Protein AF-A0A3M1UTT0-F1 (afdb_monomer_lite)

pLDDT: mean 92.45, std 8.07, range [38.72, 98.75]

Foldseek 3Di:
DQVPADADEDEDQADDDDPLFDKQWFFDFALAQDGDVVSLVVVVVVVVFKDFQEKEFEAACPPVDPVPDPRDPSVSVNSNCCNNCVSPVCCSDPRYHYYYYYHYNDDDVVSRRVGTGHMMTTIAGPDAAEDQFDDDLVSLSCLSNNNHAYPDCLLVVLCVVCLVQAQEEEEEELARNGSNVVSNVLSNQSVCVVVVRRRYQKYKYAAQQQPDDPVCRDALPRDRIDIDNDSRSVSVSVRSNVSVNRHRHDDQAGARLNNVCVSVVPDDRGDAYEYEDEQRGHHPRLVCLVVQQAAYEYSYPPQDQAGAVSVLCNRVVRQHWYGTSPDTGRDSVSRCVPRNHDDNPD

Structure (mmCIF, N/CA/C/O backbone):
data_AF-A0A3M1UTT0-F1
#
_entry.id   AF-A0A3M1UTT0-F1
#
loop_
_atom_site.group_PDB
_atom_site.id
_atom_site.type_symbol
_atom_site.label_atom_id
_atom_site.label_alt_id
_atom_site.label_comp_id
_atom_site.label_asym_id
_atom_site.label_entity_id
_atom_site.label_seq_id
_atom_site.pdbx_PDB_ins_code
_atom_site.Cartn_x
_atom_site.Cartn_y
_atom_site.Cartn_z
_atom_site.occupancy
_atom_site.B_iso_or_equiv
_atom_site.auth_seq_id
_atom_site.auth_comp_id
_atom_site.auth_asym_id
_atom_site.auth_atom_id
_atom_site.pdbx_PDB_model_num
ATOM 1 N N . MET A 1 1 ? 18.038 -19.735 -26.408 1.00 50.56 1 MET A N 1
ATOM 2 C CA . MET A 1 1 ? 17.599 -19.305 -25.062 1.00 50.56 1 MET A CA 1
ATOM 3 C C . MET A 1 1 ? 18.668 -18.367 -24.520 1.00 50.56 1 MET A C 1
ATOM 5 O O . MET A 1 1 ? 19.810 -18.790 -24.412 1.00 50.56 1 MET A O 1
ATOM 9 N N . TYR A 1 2 ? 18.347 -17.088 -24.336 1.00 63.97 2 TYR A N 1
ATOM 10 C CA . TYR A 1 2 ? 19.309 -16.001 -24.114 1.00 63.97 2 TYR A CA 1
ATOM 11 C C . TYR A 1 2 ? 20.033 -16.144 -22.760 1.00 63.97 2 TYR A C 1
ATOM 13 O O . TYR A 1 2 ? 19.468 -15.807 -21.726 1.00 63.97 2 TYR A O 1
ATOM 21 N N . GLU A 1 3 ? 21.254 -16.695 -22.750 1.00 66.12 3 GLU A N 1
ATOM 22 C CA . GLU A 1 3 ? 22.106 -16.830 -21.545 1.00 66.12 3 GLU A CA 1
ATOM 23 C C . GLU A 1 3 ? 21.484 -17.635 -20.377 1.00 66.12 3 GLU A C 1
ATOM 25 O O . GLU A 1 3 ? 21.913 -17.519 -19.232 1.00 66.12 3 GLU A O 1
ATOM 30 N N . GLY A 1 4 ? 20.465 -18.461 -20.644 1.00 74.31 4 GLY A N 1
ATOM 31 C CA . GLY A 1 4 ? 19.759 -19.228 -19.607 1.00 74.31 4 GLY A CA 1
ATOM 32 C C . GLY A 1 4 ? 18.804 -18.404 -18.729 1.00 74.31 4 GLY A C 1
ATOM 33 O O . GLY A 1 4 ? 18.325 -18.922 -17.722 1.00 74.31 4 GLY A O 1
ATOM 34 N N . ILE A 1 5 ? 18.507 -17.154 -19.104 1.00 85.06 5 ILE A N 1
ATOM 35 C CA . ILE A 1 5 ? 17.571 -16.277 -18.389 1.00 85.06 5 ILE A CA 1
ATOM 36 C C . ILE A 1 5 ? 16.136 -16.495 -18.909 1.00 85.06 5 ILE A C 1
ATOM 38 O O . ILE A 1 5 ? 15.892 -16.323 -20.109 1.00 85.06 5 ILE A O 1
ATOM 42 N N . PRO A 1 6 ? 15.169 -16.858 -18.042 1.00 87.69 6 PRO A N 1
ATOM 43 C CA . PRO A 1 6 ? 13.770 -16.975 -18.432 1.00 87.69 6 PRO A CA 1
ATOM 44 C C . PRO A 1 6 ? 13.109 -15.592 -18.461 1.00 87.69 6 PRO A C 1
ATOM 46 O O . PRO A 1 6 ? 12.981 -14.942 -17.428 1.00 87.69 6 PRO A O 1
ATOM 49 N N . PHE A 1 7 ? 12.662 -15.152 -19.638 1.00 90.12 7 PHE A N 1
ATOM 50 C CA . PHE A 1 7 ? 11.902 -13.911 -19.783 1.00 90.12 7 PHE A CA 1
ATOM 51 C C . PHE A 1 7 ? 10.398 -14.161 -19.759 1.00 90.12 7 PHE A C 1
ATOM 53 O O . PHE A 1 7 ? 9.884 -14.948 -20.556 1.00 90.12 7 PHE A O 1
ATOM 60 N N . TYR A 1 8 ? 9.686 -13.394 -18.941 1.00 92.31 8 TYR A N 1
ATOM 61 C CA . TYR A 1 8 ? 8.251 -13.181 -19.101 1.00 92.31 8 TYR A CA 1
ATOM 62 C C . TYR A 1 8 ? 8.027 -12.020 -20.070 1.00 92.31 8 TYR A C 1
ATOM 64 O O . TYR A 1 8 ? 8.564 -10.931 -19.876 1.00 92.31 8 TYR A O 1
ATOM 72 N N . ARG A 1 9 ? 7.274 -12.244 -21.147 1.00 93.12 9 AR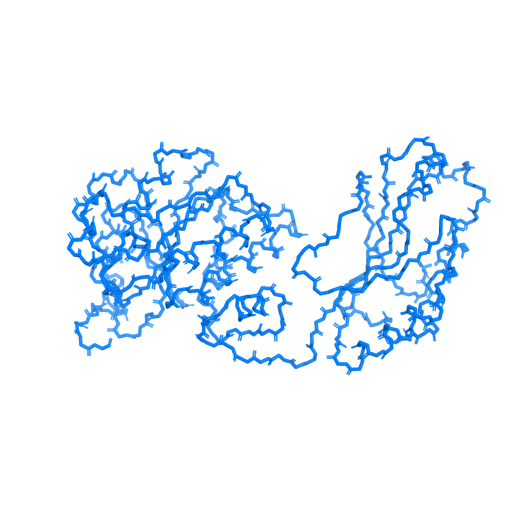G A N 1
ATOM 73 C CA . ARG A 1 9 ? 7.076 -11.245 -22.205 1.00 93.12 9 ARG A CA 1
ATOM 74 C C . ARG A 1 9 ? 5.748 -10.517 -22.024 1.00 93.12 9 ARG A C 1
ATOM 76 O O . ARG A 1 9 ? 4.710 -11.164 -21.938 1.00 93.12 9 ARG A O 1
ATOM 83 N N . TYR A 1 10 ? 5.788 -9.189 -22.067 1.00 94.00 10 TYR A N 1
ATOM 84 C CA . TYR A 1 10 ? 4.618 -8.319 -21.956 1.00 94.00 10 TYR A CA 1
ATOM 85 C C . TYR A 1 10 ? 4.599 -7.290 -23.085 1.00 94.00 10 TYR A C 1
ATOM 87 O O . TYR A 1 10 ? 5.650 -6.814 -23.517 1.00 94.00 10 TYR A O 1
ATOM 95 N N . GLN A 1 11 ? 3.401 -6.946 -23.555 1.00 94.56 11 GLN A N 1
ATOM 96 C CA . GLN A 1 11 ? 3.160 -5.826 -24.464 1.00 94.56 11 GLN A CA 1
ATOM 97 C C . GLN A 1 11 ? 2.263 -4.822 -23.751 1.00 94.56 11 GLN A C 1
ATOM 99 O O . GLN A 1 11 ? 1.207 -5.203 -23.249 1.00 94.56 11 GLN A O 1
ATOM 104 N N . ILE A 1 12 ? 2.698 -3.569 -23.682 1.00 94.12 12 ILE A N 1
ATOM 105 C CA . ILE A 1 12 ? 1.972 -2.479 -23.022 1.00 94.12 12 ILE A CA 1
ATOM 106 C C . ILE A 1 12 ? 1.993 -1.241 -23.923 1.00 94.12 12 ILE A C 1
ATOM 108 O O . ILE A 1 12 ? 2.930 -1.109 -24.708 1.00 94.12 12 ILE A O 1
ATOM 112 N N . PRO A 1 13 ? 1.027 -0.312 -23.817 1.00 94.75 13 PRO A N 1
ATOM 113 C CA . PRO A 1 13 ? 1.055 0.919 -24.607 1.00 94.75 13 PRO A CA 1
ATOM 114 C C . PRO A 1 13 ? 2.351 1.714 -24.382 1.00 94.75 13 PRO A C 1
ATOM 116 O O . PRO A 1 13 ? 3.146 1.880 -25.310 1.00 94.75 13 PRO A O 1
ATOM 119 N N . THR A 1 14 ? 2.617 2.065 -23.120 1.00 94.62 14 THR A N 1
ATOM 120 C CA . THR A 1 14 ? 3.776 2.855 -22.682 1.00 94.62 14 THR A CA 1
ATOM 121 C C . THR A 1 14 ? 4.249 2.358 -21.321 1.00 94.62 14 THR A C 1
ATOM 123 O O . THR A 1 14 ? 3.433 1.988 -20.477 1.00 94.62 14 THR A O 1
ATOM 126 N N . TYR A 1 15 ? 5.564 2.333 -21.096 1.00 94.50 15 TYR A N 1
ATOM 127 C CA . TYR A 1 15 ? 6.132 1.928 -19.813 1.00 94.50 15 TYR A CA 1
ATOM 128 C C . TYR A 1 15 ? 6.030 3.053 -18.784 1.00 94.50 15 TYR A C 1
ATOM 130 O O . TYR A 1 15 ? 6.507 4.163 -19.018 1.00 94.50 15 TYR A O 1
ATOM 138 N N . THR A 1 16 ? 5.460 2.746 -17.622 1.00 90.06 16 THR A N 1
ATOM 139 C CA . THR A 1 16 ? 5.429 3.639 -16.464 1.00 90.06 16 THR A CA 1
ATOM 140 C C . THR A 1 16 ? 6.315 3.084 -15.356 1.00 90.06 16 THR A C 1
ATOM 142 O O . THR A 1 16 ? 6.354 1.885 -15.077 1.00 90.06 16 THR A O 1
ATOM 145 N N . PHE A 1 17 ? 7.078 3.971 -14.728 1.00 89.62 17 PHE A N 1
ATOM 146 C CA . PHE A 1 17 ? 7.931 3.616 -13.603 1.00 89.62 17 PHE A CA 1
ATOM 147 C C . PHE A 1 17 ? 7.071 3.315 -12.374 1.00 89.62 17 PHE A C 1
ATOM 149 O O . PHE A 1 17 ? 6.125 4.040 -12.079 1.00 89.62 17 PHE A O 1
ATOM 156 N N . THR A 1 18 ? 7.393 2.244 -11.646 1.00 80.19 18 THR A N 1
ATOM 157 C CA . THR A 1 18 ? 6.599 1.863 -10.475 1.00 80.19 18 THR A CA 1
ATOM 158 C C . THR A 1 18 ? 6.939 2.764 -9.289 1.00 80.19 18 THR A C 1
ATOM 160 O O . THR A 1 18 ? 7.993 2.619 -8.666 1.00 80.19 18 THR A O 1
ATOM 163 N N . GLU A 1 19 ? 6.028 3.667 -8.937 1.00 77.69 19 GLU A N 1
ATOM 164 C CA . GLU A 1 19 ? 6.168 4.518 -7.755 1.00 77.69 19 GLU A CA 1
ATOM 165 C C . GLU A 1 19 ? 6.300 3.695 -6.462 1.00 77.69 19 GLU A C 1
ATOM 167 O O . GLU A 1 19 ? 5.854 2.545 -6.357 1.00 77.69 19 GLU A O 1
ATOM 172 N N . PHE A 1 20 ? 6.989 4.269 -5.470 1.00 79.25 20 PHE A N 1
ATOM 173 C CA . PHE A 1 20 ? 7.326 3.611 -4.195 1.00 79.25 20 PHE A CA 1
ATOM 174 C C . PHE A 1 20 ? 8.034 2.254 -4.345 1.00 79.25 20 PHE A C 1
ATOM 176 O O . PHE A 1 20 ? 8.043 1.442 -3.418 1.00 79.25 20 PHE A O 1
ATOM 183 N N . THR A 1 21 ? 8.636 1.978 -5.502 1.00 87.88 21 THR A N 1
ATOM 184 C CA . THR A 1 21 ? 9.440 0.781 -5.754 1.00 87.88 21 THR A CA 1
ATOM 185 C C . THR A 1 21 ? 10.879 1.209 -5.974 1.00 87.88 21 THR A C 1
ATOM 187 O O . THR A 1 21 ? 11.168 1.845 -6.986 1.00 87.88 21 THR A O 1
ATOM 190 N N . PRO A 1 22 ? 11.796 0.899 -5.041 1.00 92.81 22 PRO A N 1
ATOM 191 C CA . PRO A 1 22 ? 13.199 1.230 -5.232 1.00 92.81 22 PRO A CA 1
ATOM 192 C C . PRO A 1 22 ? 13.724 0.546 -6.494 1.00 92.81 22 PRO A C 1
ATOM 194 O O . PRO A 1 22 ? 13.663 -0.680 -6.629 1.00 92.81 22 PRO A O 1
ATOM 197 N N . GLN A 1 23 ? 14.202 1.359 -7.430 1.00 95.44 23 GLN A N 1
ATOM 198 C CA . GLN A 1 23 ? 14.628 0.900 -8.741 1.00 95.44 23 GLN A CA 1
ATOM 199 C C . GLN A 1 23 ? 15.749 1.775 -9.292 1.00 95.44 23 GLN A C 1
ATOM 201 O O . GLN A 1 23 ? 15.804 2.978 -9.032 1.00 95.44 23 GLN A O 1
ATOM 206 N N . LEU A 1 24 ? 16.633 1.159 -10.071 1.00 96.88 24 LEU A N 1
ATOM 207 C CA . LEU A 1 24 ? 17.672 1.837 -10.835 1.00 96.88 24 LEU A CA 1
ATOM 208 C C . LEU A 1 24 ? 17.340 1.716 -12.317 1.00 96.88 24 LEU A C 1
ATOM 210 O O . LEU A 1 24 ? 17.025 0.628 -12.796 1.00 96.88 24 LEU A O 1
ATOM 214 N N . VAL A 1 25 ? 17.447 2.827 -13.037 1.00 97.44 25 VAL A N 1
ATOM 215 C CA . VAL A 1 25 ? 17.209 2.881 -14.478 1.00 97.44 25 VAL A CA 1
ATOM 216 C C . VAL A 1 25 ? 18.553 2.943 -15.193 1.00 97.44 25 VAL A C 1
ATOM 218 O O . VAL A 1 25 ? 19.327 3.868 -14.965 1.00 97.44 25 VAL A O 1
ATOM 221 N N . LEU A 1 26 ? 18.811 1.970 -16.062 1.00 97.69 26 LEU A N 1
ATOM 222 C CA . LEU A 1 26 ? 19.957 1.939 -16.965 1.00 97.69 26 LEU A CA 1
ATOM 223 C C . LEU A 1 26 ? 19.453 2.225 -18.380 1.00 97.69 26 LEU A C 1
ATOM 225 O O . LEU A 1 26 ? 18.952 1.328 -19.059 1.00 97.69 26 LEU A O 1
ATOM 229 N N . ARG A 1 27 ? 19.536 3.487 -18.796 1.00 97.69 27 ARG A N 1
ATOM 230 C CA . ARG A 1 27 ? 19.084 3.987 -20.097 1.00 97.69 27 ARG A CA 1
ATOM 231 C C . ARG A 1 27 ? 20.012 3.541 -21.219 1.00 97.69 27 ARG A C 1
ATOM 233 O O . ARG A 1 27 ? 21.234 3.550 -21.064 1.00 97.69 27 ARG A O 1
ATOM 240 N N . MET A 1 28 ? 19.390 3.233 -22.348 1.00 96.75 28 MET A N 1
ATOM 241 C CA . MET A 1 28 ? 20.011 2.997 -23.645 1.00 96.75 28 MET A CA 1
ATOM 242 C C . MET A 1 28 ? 19.295 3.848 -24.687 1.00 96.75 28 MET A C 1
ATOM 244 O O . MET A 1 28 ? 18.114 4.161 -24.532 1.00 96.75 28 MET A O 1
ATOM 248 N N . ASP A 1 29 ? 19.980 4.150 -25.782 1.00 96.69 29 ASP A N 1
ATOM 249 C CA . ASP A 1 29 ? 19.328 4.756 -26.936 1.00 96.69 29 ASP A CA 1
ATOM 250 C C . ASP A 1 29 ? 18.473 3.729 -27.705 1.00 96.69 29 ASP A C 1
ATOM 252 O O . ASP A 1 29 ? 18.626 2.501 -27.596 1.00 96.69 29 ASP A O 1
ATOM 256 N N . TYR A 1 30 ? 17.569 4.238 -28.539 1.00 95.56 30 TYR A N 1
ATOM 257 C CA . TYR A 1 30 ? 16.756 3.417 -29.429 1.00 95.56 30 TYR A CA 1
ATOM 258 C C . TYR A 1 30 ? 17.623 2.508 -30.314 1.00 95.56 30 TYR A C 1
ATOM 260 O O . TYR A 1 30 ? 18.573 2.950 -30.958 1.00 95.56 30 TYR A O 1
ATOM 268 N N . ALA A 1 31 ? 17.275 1.218 -30.347 1.00 92.88 31 ALA A N 1
ATOM 269 C CA . ALA A 1 31 ? 18.011 0.168 -31.059 1.00 92.88 31 ALA A CA 1
ATOM 270 C C . ALA A 1 31 ? 19.512 0.050 -30.691 1.00 92.88 31 ALA A C 1
ATOM 272 O O . ALA A 1 31 ? 20.294 -0.502 -31.467 1.00 92.88 31 ALA A O 1
ATOM 273 N N . LYS A 1 32 ? 19.901 0.522 -29.500 1.00 95.81 32 LYS A N 1
ATOM 274 C CA . LYS A 1 32 ? 21.249 0.414 -28.928 1.00 95.81 32 LYS A CA 1
ATOM 275 C C . LYS A 1 32 ? 21.293 -0.524 -27.722 1.00 95.81 32 LYS A C 1
ATOM 277 O O . LYS A 1 32 ? 20.247 -0.948 -27.210 1.00 95.81 32 LYS A O 1
ATOM 282 N N . PHE A 1 33 ? 22.500 -0.907 -27.322 1.00 95.75 33 PHE A N 1
ATOM 283 C CA . PHE A 1 33 ? 22.762 -1.793 -26.179 1.00 95.75 33 PHE A CA 1
ATOM 284 C C . PHE A 1 33 ? 23.744 -1.200 -25.165 1.00 95.75 33 PHE A C 1
ATOM 286 O O . PHE A 1 33 ? 23.927 -1.747 -24.080 1.00 95.75 33 PHE A O 1
ATOM 293 N N . GLU A 1 34 ? 24.369 -0.087 -25.523 1.00 95.56 34 GLU A N 1
ATOM 294 C CA . GLU A 1 34 ? 25.353 0.621 -24.736 1.00 95.56 34 GLU A CA 1
ATOM 295 C C . GLU A 1 34 ? 24.695 1.244 -23.497 1.00 95.56 34 GLU A C 1
ATOM 297 O O . GLU A 1 34 ? 23.701 1.964 -23.586 1.00 95.56 34 GLU A O 1
ATOM 302 N N . VAL A 1 35 ? 25.281 0.974 -22.331 1.00 95.56 35 VAL A N 1
ATOM 303 C CA . VAL A 1 35 ? 24.961 1.628 -21.060 1.00 95.56 35 VAL A CA 1
ATOM 304 C C . VAL A 1 35 ? 26.204 2.400 -20.642 1.00 95.56 35 VAL A C 1
ATOM 306 O O . VAL A 1 35 ? 27.310 1.861 -20.685 1.00 95.56 35 VAL A O 1
ATOM 309 N N . SER A 1 36 ? 26.044 3.667 -20.261 1.00 96.19 36 SER A N 1
ATOM 310 C CA . SER A 1 36 ? 27.186 4.489 -19.849 1.00 96.19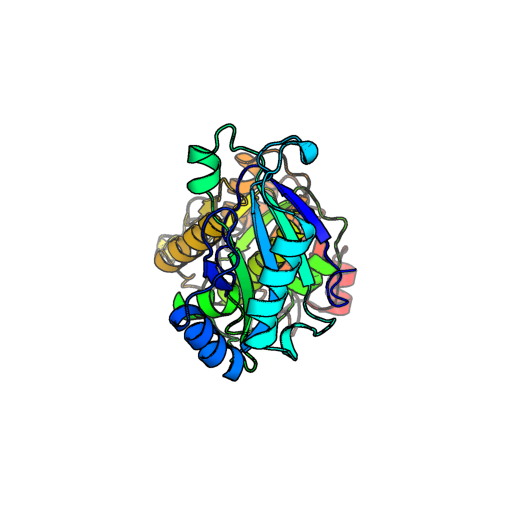 36 SER A CA 1
ATOM 311 C C . SER A 1 36 ? 27.872 3.929 -18.598 1.00 96.19 36 SER A C 1
ATOM 313 O O . SER A 1 36 ? 27.216 3.398 -17.697 1.00 96.19 36 SER A O 1
ATOM 315 N N . GLN A 1 37 ? 29.194 4.106 -18.507 1.00 94.88 37 GLN A N 1
ATOM 316 C CA . GLN A 1 37 ? 29.975 3.648 -17.352 1.00 94.88 37 GLN A CA 1
ATOM 317 C C . GLN A 1 37 ? 29.454 4.235 -16.034 1.00 94.88 37 GLN A C 1
ATOM 319 O O . GLN A 1 37 ? 29.374 3.534 -15.033 1.00 94.88 37 GLN A O 1
ATOM 324 N N . GLU A 1 38 ? 29.005 5.491 -16.046 1.00 97.31 38 GLU A N 1
ATOM 325 C CA . GLU A 1 38 ? 28.420 6.135 -14.870 1.00 97.31 38 GLU A CA 1
ATOM 326 C C . GLU A 1 38 ? 27.214 5.358 -14.315 1.00 97.31 38 GLU A C 1
ATOM 328 O O . GLU A 1 38 ? 27.107 5.150 -13.106 1.00 97.31 38 GLU A O 1
ATOM 333 N N . GLN A 1 39 ? 26.316 4.886 -15.186 1.00 97.25 39 GLN A N 1
ATOM 334 C CA . GLN A 1 39 ? 25.142 4.111 -14.778 1.00 97.25 39 GLN A CA 1
ATOM 335 C C . GLN A 1 39 ? 25.543 2.733 -14.225 1.00 97.25 39 GLN A C 1
ATOM 337 O O . GLN A 1 39 ? 24.969 2.263 -13.239 1.00 97.25 39 GLN A O 1
ATOM 342 N N . ILE A 1 40 ? 26.575 2.113 -14.802 1.00 95.44 40 ILE A N 1
ATOM 343 C CA . ILE A 1 40 ? 27.156 0.865 -14.290 1.00 95.44 40 ILE A CA 1
ATOM 344 C C . ILE A 1 40 ? 27.788 1.065 -12.903 1.00 95.44 40 ILE A C 1
ATOM 346 O O . ILE A 1 40 ? 27.583 0.248 -12.000 1.00 95.44 40 ILE A O 1
ATOM 350 N N . ASP A 1 41 ? 28.490 2.174 -12.679 1.00 96.25 41 ASP A N 1
ATOM 351 C CA . ASP A 1 41 ? 29.086 2.506 -11.381 1.00 96.25 41 ASP A CA 1
ATOM 352 C C . ASP A 1 41 ? 28.013 2.840 -10.330 1.00 96.25 41 ASP A C 1
ATOM 354 O O . ASP A 1 41 ? 28.178 2.567 -9.135 1.00 96.25 41 ASP A O 1
ATOM 358 N N . GLN A 1 42 ? 26.884 3.423 -10.748 1.00 96.62 42 GLN A N 1
ATOM 359 C CA . GLN A 1 42 ? 25.711 3.596 -9.887 1.00 96.62 42 GLN A CA 1
ATOM 360 C C . GLN A 1 42 ? 25.140 2.239 -9.448 1.00 96.62 42 GLN A C 1
ATOM 362 O O . GLN A 1 42 ? 24.948 2.035 -8.244 1.00 96.62 42 GLN A O 1
ATOM 367 N N . TRP A 1 43 ? 24.945 1.289 -10.374 1.00 95.62 43 TRP A N 1
ATOM 368 C CA . TRP A 1 43 ? 24.522 -0.077 -10.030 1.00 95.62 43 TRP A CA 1
ATOM 369 C C . TRP A 1 43 ? 25.507 -0.754 -9.076 1.00 95.62 43 TRP A C 1
ATOM 371 O O . TRP A 1 43 ? 25.104 -1.247 -8.022 1.00 95.62 43 TRP A O 1
ATOM 381 N N . SER A 1 44 ? 26.800 -0.698 -9.391 1.00 94.56 44 SER A N 1
ATOM 382 C CA . SER A 1 44 ? 27.860 -1.336 -8.605 1.00 94.56 44 SER A CA 1
ATOM 383 C C . SER A 1 44 ? 27.907 -0.833 -7.160 1.00 94.56 44 SER A C 1
ATOM 385 O O . SER A 1 44 ? 28.143 -1.609 -6.236 1.00 94.56 44 SER A O 1
ATOM 387 N N . ARG A 1 45 ? 27.642 0.459 -6.924 1.00 95.81 45 ARG A N 1
ATOM 388 C CA . ARG A 1 45 ? 27.531 1.010 -5.562 1.00 95.81 45 ARG A CA 1
ATOM 389 C C . ARG A 1 45 ? 26.253 0.552 -4.858 1.00 95.81 45 ARG A C 1
ATOM 391 O O . ARG A 1 45 ? 26.287 0.229 -3.670 1.00 95.81 45 ARG A O 1
ATOM 398 N N . LEU A 1 46 ? 25.125 0.513 -5.568 1.00 95.25 46 LEU A N 1
ATOM 399 C CA . LEU A 1 46 ? 23.836 0.107 -5.002 1.00 95.25 46 LEU A CA 1
ATOM 400 C C . LEU A 1 46 ? 23.809 -1.379 -4.617 1.00 95.25 46 LEU A C 1
ATOM 402 O O . LEU A 1 46 ? 23.359 -1.707 -3.511 1.00 95.25 46 LEU A O 1
ATOM 406 N N . SER A 1 47 ? 24.337 -2.263 -5.467 1.00 94.81 47 SER A N 1
ATOM 407 C CA . SER A 1 47 ? 24.340 -3.724 -5.281 1.00 94.81 47 SER A CA 1
ATOM 408 C C . SER A 1 47 ? 25.154 -4.189 -4.061 1.00 94.81 47 SER A C 1
ATOM 410 O O . SER A 1 47 ? 24.906 -5.258 -3.489 1.00 94.81 47 SER A O 1
ATOM 412 N N . GLN A 1 48 ? 26.062 -3.350 -3.546 1.00 94.88 48 GLN A N 1
ATOM 413 C CA . GLN A 1 48 ? 26.763 -3.614 -2.284 1.00 94.88 48 GLN A CA 1
ATOM 414 C C . GLN A 1 48 ? 25.793 -3.731 -1.101 1.00 94.88 48 GLN A C 1
ATOM 416 O O . GLN A 1 48 ? 25.972 -4.594 -0.236 1.00 94.88 48 GLN A O 1
ATOM 421 N N . ARG A 1 49 ? 24.732 -2.915 -1.073 1.00 95.12 49 ARG A N 1
ATOM 422 C CA . ARG A 1 49 ? 23.778 -2.829 0.052 1.00 95.12 49 ARG A CA 1
ATOM 423 C C . ARG A 1 49 ? 22.372 -3.321 -0.280 1.00 95.12 49 ARG A C 1
ATOM 425 O O . ARG A 1 49 ? 21.563 -3.467 0.636 1.00 95.12 49 ARG A O 1
ATOM 432 N N . HIS A 1 50 ? 22.093 -3.615 -1.544 1.00 96.00 50 HIS A N 1
ATOM 433 C CA . HIS A 1 50 ? 20.773 -4.020 -2.016 1.00 96.00 50 HIS A CA 1
ATOM 434 C C . HIS A 1 50 ? 20.832 -5.353 -2.759 1.00 96.00 50 HIS A C 1
ATOM 436 O O . HIS A 1 50 ? 21.892 -5.793 -3.198 1.00 96.00 50 HIS A O 1
ATOM 442 N N . VAL A 1 51 ? 19.684 -6.012 -2.854 1.00 94.50 51 VAL A N 1
ATOM 443 C CA . VAL A 1 51 ? 19.485 -7.250 -3.604 1.00 94.50 51 VAL A CA 1
ATOM 444 C C . VAL A 1 51 ? 18.462 -6.966 -4.703 1.00 94.50 51 VAL A C 1
ATOM 446 O O . VAL A 1 51 ? 17.355 -6.527 -4.370 1.00 94.50 51 VAL A O 1
ATOM 449 N N . PRO A 1 52 ? 18.801 -7.186 -5.982 1.00 96.06 52 PRO A N 1
ATOM 450 C CA . PRO A 1 52 ? 17.829 -7.134 -7.065 1.00 96.06 52 PRO A CA 1
ATOM 451 C C . PRO A 1 52 ? 16.852 -8.305 -6.946 1.00 96.06 52 PRO A C 1
ATOM 453 O O . PRO A 1 52 ? 17.235 -9.400 -6.533 1.00 96.06 52 PRO A O 1
ATOM 456 N N . TYR A 1 53 ? 15.590 -8.077 -7.295 1.00 94.25 53 TYR A N 1
ATOM 457 C CA . TYR A 1 53 ? 14.565 -9.128 -7.304 1.00 94.25 53 TYR A CA 1
ATOM 458 C C . TYR A 1 53 ? 13.738 -9.154 -8.593 1.00 94.25 53 TYR A C 1
ATOM 460 O O . TYR A 1 53 ? 13.118 -10.171 -8.892 1.00 94.25 53 TYR A O 1
ATOM 468 N N . GLU A 1 54 ? 13.753 -8.078 -9.378 1.00 95.50 54 GLU A N 1
ATOM 469 C CA . GLU A 1 54 ? 13.094 -8.021 -10.679 1.00 95.50 54 GLU A CA 1
ATOM 470 C C . GLU A 1 54 ? 13.868 -7.095 -11.624 1.00 95.50 54 GLU A C 1
ATOM 472 O O . GLU A 1 54 ? 14.408 -6.074 -11.193 1.00 95.50 54 GLU A O 1
ATOM 477 N N . ILE A 1 55 ? 13.956 -7.473 -12.899 1.00 97.00 55 ILE A N 1
ATOM 478 C CA . ILE A 1 55 ? 14.600 -6.691 -13.953 1.00 97.00 55 ILE A CA 1
ATOM 479 C C . ILE A 1 55 ? 13.680 -6.633 -15.165 1.00 97.00 55 ILE A C 1
ATOM 481 O O . ILE A 1 55 ? 13.389 -7.656 -15.789 1.00 97.00 55 ILE A O 1
ATOM 485 N N . ASP A 1 56 ? 13.290 -5.417 -15.530 1.00 97.31 56 ASP A N 1
ATOM 486 C CA . ASP A 1 56 ? 12.521 -5.147 -16.738 1.00 97.31 56 ASP A CA 1
ATOM 487 C C . ASP A 1 56 ? 13.476 -4.683 -17.838 1.00 97.31 56 ASP A C 1
ATOM 489 O O . ASP A 1 56 ? 14.115 -3.637 -17.720 1.00 97.31 56 ASP A O 1
ATOM 493 N N . LEU A 1 57 ? 13.586 -5.455 -18.919 1.00 97.44 57 LEU A N 1
ATOM 494 C CA . LEU A 1 57 ? 14.189 -4.994 -20.163 1.00 97.44 57 LEU A CA 1
ATOM 495 C C . LEU A 1 57 ? 13.094 -4.367 -21.022 1.00 97.44 57 LEU A C 1
ATOM 497 O O . LEU A 1 57 ? 12.254 -5.075 -21.583 1.00 97.44 57 LEU A O 1
ATOM 501 N N . VAL A 1 58 ? 13.126 -3.045 -21.128 1.00 97.75 58 VAL A N 1
ATOM 502 C CA . VAL A 1 58 ? 12.091 -2.252 -21.787 1.00 97.75 58 VAL A CA 1
ATOM 503 C C . VAL A 1 58 ? 12.600 -1.734 -23.124 1.00 97.75 58 VAL A C 1
ATOM 505 O O . VAL A 1 58 ? 13.722 -1.235 -23.226 1.00 97.75 58 VAL A O 1
ATOM 508 N N . PHE A 1 59 ? 11.783 -1.863 -24.164 1.00 96.31 59 PHE A N 1
ATOM 509 C CA . PHE A 1 59 ? 12.015 -1.249 -25.469 1.00 96.31 59 PHE A CA 1
ATOM 510 C C . PHE A 1 59 ? 10.716 -1.214 -26.280 1.00 96.31 59 PHE A C 1
ATOM 512 O O . PHE A 1 59 ? 9.702 -1.791 -25.901 1.00 96.31 59 PHE A O 1
ATOM 519 N N . THR A 1 60 ? 10.714 -0.503 -27.398 1.00 95.88 60 THR A N 1
ATOM 520 C CA . THR A 1 60 ? 9.551 -0.382 -28.284 1.00 95.88 60 THR A CA 1
ATOM 521 C C . THR A 1 60 ? 9.398 -1.590 -29.208 1.00 95.88 60 THR A C 1
ATOM 523 O O . THR A 1 60 ? 10.382 -2.105 -29.740 1.00 95.88 60 THR A O 1
ATOM 526 N N . LEU A 1 61 ? 8.157 -2.005 -29.469 1.00 94.25 61 LEU A N 1
ATOM 527 C CA . LEU A 1 61 ? 7.794 -2.915 -30.557 1.00 94.25 61 LEU A CA 1
ATOM 528 C C . LEU A 1 61 ? 7.646 -2.112 -31.857 1.00 94.25 61 LEU A C 1
ATOM 530 O O . LEU A 1 61 ? 6.548 -1.939 -32.382 1.00 94.25 61 LEU A O 1
ATOM 534 N N . TYR A 1 62 ? 8.762 -1.589 -32.361 1.00 92.44 62 TYR A N 1
ATOM 535 C CA . TYR A 1 62 ? 8.777 -0.796 -33.585 1.00 92.44 62 TYR A CA 1
ATOM 536 C C . TYR A 1 62 ? 9.930 -1.209 -34.515 1.00 92.44 62 TYR A C 1
ATOM 538 O O . TYR A 1 62 ? 11.059 -1.339 -34.040 1.00 92.44 62 TYR A O 1
ATOM 546 N N . PRO A 1 63 ? 9.675 -1.370 -35.831 1.00 89.88 63 PRO A N 1
ATOM 547 C CA . PRO A 1 63 ? 8.354 -1.392 -36.484 1.00 89.88 63 PRO A CA 1
ATOM 548 C C . PRO A 1 63 ? 7.438 -2.521 -35.971 1.00 89.88 63 PRO A C 1
ATOM 550 O O . PRO A 1 63 ? 7.924 -3.560 -35.539 1.00 89.88 63 PRO A O 1
ATOM 553 N N . LYS A 1 64 ? 6.106 -2.376 -36.034 1.00 86.00 64 LYS A N 1
ATOM 554 C CA . LYS A 1 64 ? 5.172 -3.417 -35.533 1.00 86.00 64 LYS A CA 1
ATOM 555 C C . LYS A 1 64 ? 5.401 -4.791 -36.180 1.00 86.00 64 LYS A C 1
ATOM 557 O O . LYS A 1 64 ? 5.263 -5.829 -35.537 1.00 86.00 64 LYS A O 1
ATOM 562 N N . ASN A 1 65 ? 5.780 -4.797 -37.458 1.00 85.38 65 ASN A N 1
ATOM 563 C CA . ASN A 1 65 ? 6.186 -6.005 -38.165 1.00 85.38 65 ASN A CA 1
ATOM 564 C C . ASN A 1 65 ? 7.675 -6.291 -37.921 1.00 85.38 65 ASN A C 1
ATOM 566 O O . ASN A 1 65 ? 8.531 -5.589 -38.454 1.00 85.38 65 ASN A O 1
ATOM 570 N N . ILE A 1 66 ? 7.976 -7.371 -37.192 1.00 78.81 66 ILE A N 1
ATOM 571 C CA . ILE A 1 66 ? 9.351 -7.799 -36.877 1.00 78.81 66 ILE A CA 1
ATOM 572 C C . ILE A 1 66 ? 10.194 -8.026 -38.143 1.00 78.81 66 ILE A C 1
ATOM 574 O O . ILE A 1 66 ? 11.390 -7.761 -38.143 1.00 78.81 66 ILE A O 1
ATOM 578 N N . LYS A 1 67 ? 9.584 -8.432 -39.265 1.00 84.44 67 LYS A N 1
ATOM 579 C CA . LYS A 1 67 ? 10.308 -8.605 -40.539 1.00 84.44 67 LYS A CA 1
ATOM 580 C C . LYS A 1 67 ? 10.831 -7.290 -41.124 1.00 84.44 67 LYS A C 1
ATOM 582 O O . LYS A 1 67 ? 11.711 -7.320 -41.974 1.00 84.44 67 LYS A O 1
ATOM 587 N N . ALA A 1 68 ? 10.280 -6.154 -40.698 1.00 84.62 68 ALA A N 1
ATOM 588 C CA . ALA A 1 68 ? 10.734 -4.827 -41.103 1.00 84.62 68 ALA A CA 1
ATOM 589 C C . ALA A 1 68 ? 11.834 -4.270 -40.180 1.00 84.62 68 ALA A C 1
ATOM 591 O O . ALA A 1 68 ? 12.289 -3.142 -40.379 1.00 84.62 68 ALA A O 1
ATOM 592 N N . TRP A 1 69 ? 12.258 -5.027 -39.163 1.00 84.50 69 TRP A N 1
ATOM 593 C CA . TRP A 1 69 ? 13.335 -4.605 -38.276 1.00 84.50 69 TRP A CA 1
ATOM 594 C C . TRP A 1 69 ? 14.655 -4.642 -39.033 1.00 84.50 69 TRP A C 1
ATOM 596 O O . TRP A 1 69 ? 15.047 -5.667 -39.585 1.00 84.50 69 TRP A O 1
ATOM 606 N N . ARG A 1 70 ? 15.350 -3.505 -39.042 1.00 84.94 70 ARG A N 1
ATOM 607 C CA . ARG A 1 70 ? 16.694 -3.399 -39.624 1.00 84.94 70 ARG A CA 1
ATOM 608 C C . ARG A 1 70 ? 17.754 -3.986 -38.697 1.00 84.94 70 ARG A C 1
ATOM 610 O O . ARG A 1 70 ? 18.742 -4.539 -39.163 1.00 84.94 70 ARG A O 1
ATOM 617 N N . THR A 1 71 ? 17.541 -3.866 -37.389 1.00 82.31 71 THR A N 1
ATOM 618 C CA . THR A 1 71 ? 18.438 -4.411 -36.372 1.00 82.31 71 THR A CA 1
ATOM 619 C C . THR A 1 71 ? 18.082 -5.862 -36.092 1.00 82.31 71 THR A C 1
ATOM 621 O O . THR A 1 71 ? 16.917 -6.186 -35.858 1.00 82.31 71 THR A O 1
ATOM 624 N N . ASN A 1 72 ? 19.091 -6.731 -36.063 1.00 86.44 72 ASN A N 1
ATOM 625 C CA . ASN A 1 72 ? 18.907 -8.113 -35.650 1.00 86.44 72 ASN A CA 1
ATOM 626 C C . ASN A 1 72 ? 18.474 -8.158 -34.175 1.00 86.44 72 ASN A C 1
ATOM 628 O O . ASN A 1 72 ? 19.238 -7.803 -33.277 1.00 86.44 72 ASN A O 1
ATOM 632 N N . PHE A 1 73 ? 17.232 -8.580 -33.936 1.00 84.38 73 PHE A N 1
ATOM 633 C CA . PHE A 1 73 ? 16.634 -8.619 -32.604 1.00 84.38 73 PHE A CA 1
ATOM 634 C C . PHE A 1 73 ? 17.414 -9.509 -31.633 1.00 84.38 73 PHE A C 1
ATOM 636 O O . PHE A 1 73 ? 17.687 -9.100 -30.505 1.00 84.38 73 PHE A O 1
ATOM 643 N N . ASP A 1 74 ? 17.794 -10.708 -32.077 1.00 86.38 74 ASP A N 1
ATOM 644 C CA . ASP A 1 74 ? 18.467 -11.687 -31.227 1.00 86.38 74 ASP A CA 1
ATOM 645 C C . ASP A 1 74 ? 19.875 -11.235 -30.855 1.00 86.38 74 ASP A C 1
ATOM 647 O O . ASP A 1 74 ? 20.320 -11.451 -29.728 1.00 86.38 74 ASP A O 1
ATOM 651 N N . GLU A 1 75 ? 20.572 -10.596 -31.791 1.00 90.19 75 GLU A N 1
ATOM 652 C CA . GLU A 1 75 ? 21.887 -10.011 -31.550 1.00 90.19 75 GLU A CA 1
ATOM 653 C C . GLU A 1 75 ? 21.799 -8.819 -30.595 1.00 90.19 75 GLU A C 1
ATOM 655 O O . GLU A 1 75 ? 22.519 -8.778 -29.600 1.00 90.19 75 GLU A O 1
ATOM 660 N N . LEU A 1 76 ? 20.868 -7.889 -30.833 1.00 91.75 76 LEU A N 1
ATOM 661 C CA . LEU A 1 76 ? 20.679 -6.720 -29.977 1.00 91.75 76 LEU A CA 1
ATOM 662 C C . LEU A 1 76 ? 20.329 -7.126 -28.542 1.00 91.75 76 LEU A C 1
ATOM 664 O O . LEU A 1 76 ? 20.925 -6.625 -27.591 1.00 91.75 76 LEU A O 1
ATOM 668 N N . LEU A 1 77 ? 19.381 -8.051 -28.377 1.00 91.31 77 LEU A N 1
ATOM 669 C CA . LEU A 1 77 ? 18.989 -8.566 -27.068 1.00 91.31 77 LEU A CA 1
ATOM 670 C C . LEU A 1 77 ? 20.164 -9.250 -26.361 1.00 91.31 77 LEU A C 1
ATOM 672 O O . LEU A 1 77 ? 20.394 -9.022 -25.174 1.00 91.31 77 LEU A O 1
ATOM 676 N N . ARG A 1 78 ? 20.936 -10.057 -27.093 1.00 91.88 78 ARG A N 1
ATOM 677 C CA . ARG A 1 78 ? 22.125 -10.721 -26.558 1.00 91.88 78 ARG A CA 1
ATOM 678 C C . ARG A 1 78 ? 23.184 -9.712 -26.113 1.00 91.88 78 ARG A C 1
ATOM 680 O O . ARG A 1 78 ? 23.698 -9.844 -25.008 1.00 91.88 78 ARG A O 1
ATOM 687 N N . ASN A 1 79 ? 23.463 -8.691 -26.918 1.00 94.31 79 ASN A N 1
ATOM 688 C CA . ASN A 1 79 ? 24.437 -7.654 -26.579 1.00 94.31 79 ASN A CA 1
ATOM 689 C C . ASN A 1 79 ? 23.998 -6.855 -25.347 1.00 94.31 79 ASN A C 1
ATOM 691 O O . ASN A 1 79 ? 24.803 -6.654 -24.445 1.00 94.31 79 ASN A O 1
ATOM 695 N N . ARG A 1 80 ? 22.708 -6.503 -25.236 1.00 94.94 80 ARG A N 1
ATOM 696 C CA . ARG A 1 80 ? 22.147 -5.856 -24.033 1.00 94.94 80 ARG A CA 1
ATOM 697 C C . ARG A 1 80 ? 22.373 -6.687 -22.776 1.00 94.94 80 ARG A C 1
ATOM 699 O O . ARG A 1 80 ? 22.797 -6.159 -21.749 1.00 94.94 80 ARG A O 1
ATOM 706 N N . LEU A 1 81 ? 22.093 -7.987 -22.856 1.00 94.31 81 LEU A N 1
ATOM 707 C CA . LEU A 1 81 ? 22.327 -8.908 -21.748 1.00 94.31 81 LEU A CA 1
ATOM 708 C C . LEU A 1 81 ? 23.812 -9.015 -21.410 1.00 94.31 81 LEU A C 1
ATOM 710 O O . LEU A 1 81 ? 24.158 -8.932 -20.237 1.00 94.31 81 LEU A O 1
ATOM 714 N N . TYR A 1 82 ? 24.692 -9.147 -22.405 1.00 92.81 82 TYR A N 1
ATOM 715 C CA . TYR A 1 82 ? 26.132 -9.179 -22.157 1.00 92.81 82 TYR A CA 1
ATOM 716 C C . TYR A 1 82 ? 26.627 -7.912 -21.473 1.00 92.81 82 TYR A C 1
ATOM 718 O O . TYR A 1 82 ? 27.364 -8.024 -20.500 1.00 92.81 82 TYR A O 1
ATOM 726 N N . THR A 1 83 ? 26.196 -6.729 -21.913 1.00 92.69 83 THR A N 1
ATOM 727 C CA . THR A 1 83 ? 26.582 -5.458 -21.288 1.00 92.69 83 THR A CA 1
ATOM 728 C C . THR A 1 83 ? 26.236 -5.435 -19.799 1.00 92.69 83 THR A C 1
ATOM 730 O O . THR A 1 83 ? 27.087 -5.104 -18.976 1.00 92.69 83 THR A O 1
ATOM 733 N N . LEU A 1 84 ? 25.019 -5.844 -19.429 1.00 94.44 84 LEU A N 1
ATOM 734 C CA . LEU A 1 84 ? 24.596 -5.854 -18.028 1.00 94.44 84 LEU A CA 1
ATOM 735 C C . LEU A 1 84 ? 25.269 -6.972 -17.211 1.00 94.44 84 LEU A C 1
ATOM 737 O O . LEU A 1 84 ? 25.726 -6.737 -16.095 1.00 94.44 84 LEU A O 1
ATOM 741 N N . LEU A 1 85 ? 25.360 -8.186 -17.755 1.00 94.06 85 LEU A N 1
ATOM 742 C CA . LEU A 1 85 ? 25.917 -9.344 -17.044 1.00 94.06 85 LEU A CA 1
ATOM 743 C C . LEU A 1 85 ? 27.446 -9.315 -16.946 1.00 94.06 85 LEU A C 1
ATOM 745 O O . LEU A 1 85 ? 28.006 -9.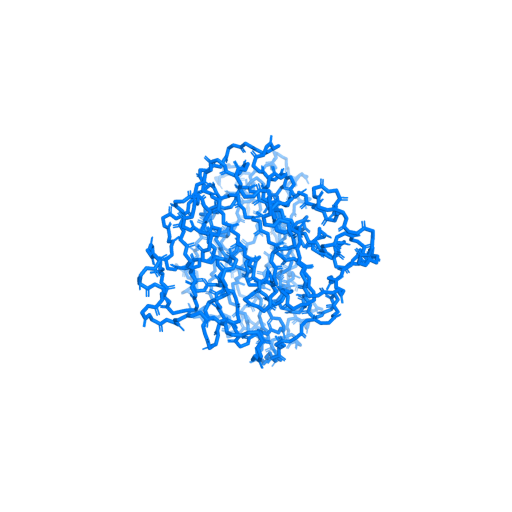944 -16.050 1.00 94.06 85 LEU A O 1
ATOM 749 N N . ALA A 1 86 ? 28.126 -8.602 -17.845 1.00 92.56 86 ALA A N 1
ATOM 750 C CA . ALA A 1 86 ? 29.552 -8.317 -17.720 1.00 92.56 86 ALA A CA 1
ATOM 751 C C . ALA A 1 86 ? 29.823 -7.360 -16.552 1.00 92.56 86 ALA A C 1
ATOM 753 O O . ALA A 1 86 ? 30.818 -7.528 -15.851 1.00 92.56 86 ALA A O 1
ATOM 754 N N . ALA A 1 87 ? 28.924 -6.399 -16.316 1.00 91.81 87 ALA A N 1
ATOM 755 C CA . ALA A 1 87 ? 28.994 -5.517 -15.157 1.00 91.81 87 ALA A CA 1
ATOM 756 C C . ALA A 1 87 ? 28.661 -6.248 -13.847 1.00 91.81 87 ALA A C 1
ATOM 758 O O . ALA A 1 87 ? 29.325 -6.036 -12.835 1.00 91.81 87 ALA A O 1
ATOM 759 N N . ASP A 1 88 ? 27.648 -7.118 -13.857 1.00 94.12 88 ASP A N 1
ATOM 760 C CA . ASP A 1 88 ? 27.266 -7.906 -12.687 1.00 94.12 88 ASP A CA 1
ATOM 761 C C . ASP A 1 88 ? 26.704 -9.278 -13.079 1.00 94.12 88 ASP A C 1
ATOM 763 O O . ASP A 1 88 ? 25.516 -9.461 -13.361 1.00 94.12 88 ASP A O 1
ATOM 767 N N . SER A 1 89 ? 27.575 -10.285 -13.041 1.00 93.31 89 SER A N 1
ATOM 768 C CA . SER A 1 89 ? 27.201 -11.663 -13.370 1.00 93.31 89 SER A CA 1
ATOM 769 C C . SER A 1 89 ? 26.245 -12.300 -12.353 1.00 93.31 89 SER A C 1
ATOM 771 O O . SER A 1 89 ? 25.591 -13.297 -12.675 1.00 93.31 89 SER A O 1
ATOM 773 N N . THR A 1 90 ? 26.104 -11.725 -11.149 1.00 93.06 90 THR A N 1
ATOM 774 C CA . THR A 1 90 ? 25.192 -12.241 -10.115 1.00 93.06 90 THR A CA 1
ATOM 775 C C . THR A 1 90 ? 23.722 -12.039 -10.483 1.00 93.06 90 THR A C 1
ATOM 777 O O . THR A 1 90 ? 22.854 -12.742 -9.963 1.00 93.06 90 THR A O 1
ATOM 780 N N . LEU A 1 91 ? 23.436 -11.172 -11.460 1.00 94.44 91 LEU A N 1
ATOM 781 C CA . LEU A 1 91 ? 22.097 -10.951 -12.009 1.00 94.44 91 LEU A CA 1
ATOM 782 C C . LEU A 1 91 ? 21.521 -12.174 -12.750 1.00 94.44 91 LEU A C 1
ATOM 784 O O . LEU A 1 91 ? 20.323 -12.219 -13.026 1.00 94.44 91 LEU A O 1
ATOM 788 N N . ARG A 1 92 ? 22.331 -13.214 -13.001 1.00 91.81 92 ARG A N 1
ATOM 789 C CA . ARG A 1 92 ? 21.865 -14.537 -13.467 1.00 91.81 92 ARG A CA 1
ATOM 790 C C . ARG A 1 92 ? 21.113 -15.340 -12.396 1.00 91.81 92 ARG A C 1
ATOM 792 O O . ARG A 1 92 ? 20.709 -16.476 -12.645 1.00 91.81 92 ARG A O 1
ATOM 799 N N . ASN A 1 93 ? 20.961 -14.802 -11.187 1.00 90.88 93 ASN A N 1
ATOM 800 C CA . ASN A 1 93 ? 20.260 -15.472 -10.101 1.00 90.88 93 ASN A CA 1
ATOM 801 C C . ASN A 1 93 ? 18.809 -15.807 -10.494 1.00 90.88 93 ASN A C 1
ATOM 803 O O . ASN A 1 93 ? 18.046 -14.933 -10.892 1.00 90.88 93 ASN A O 1
ATOM 807 N N . LYS A 1 94 ? 18.412 -17.074 -10.319 1.00 89.88 94 LYS A N 1
ATOM 808 C CA . LYS A 1 94 ? 17.067 -17.580 -10.654 1.00 89.88 94 LYS A CA 1
ATOM 809 C C . LYS A 1 94 ? 15.938 -16.955 -9.828 1.00 89.88 94 LYS A C 1
ATOM 811 O O . LYS A 1 94 ? 14.784 -17.045 -10.225 1.00 89.88 94 LYS A O 1
ATOM 816 N N . ASN A 1 95 ? 16.266 -16.335 -8.695 1.00 91.25 95 ASN A N 1
ATOM 817 C CA . ASN A 1 95 ? 15.309 -15.622 -7.850 1.00 91.25 95 ASN A CA 1
ATOM 818 C C . ASN A 1 95 ? 15.002 -14.208 -8.365 1.00 91.25 95 ASN A C 1
ATOM 820 O O . ASN A 1 95 ? 14.152 -13.533 -7.791 1.00 91.25 95 ASN A O 1
ATOM 824 N N . ILE A 1 96 ? 15.706 -13.742 -9.403 1.00 95.06 96 ILE A N 1
ATOM 825 C CA . ILE A 1 96 ? 15.400 -12.482 -10.075 1.00 95.06 96 ILE A CA 1
ATOM 826 C C . ILE A 1 96 ? 14.388 -12.777 -11.173 1.00 95.06 96 ILE A C 1
ATOM 828 O O . ILE A 1 96 ? 14.647 -13.573 -12.078 1.00 95.06 96 ILE A O 1
ATOM 832 N N . ARG A 1 97 ? 13.235 -12.116 -11.110 1.00 94.56 97 ARG A N 1
ATOM 833 C CA . ARG A 1 97 ? 12.253 -12.162 -12.189 1.00 94.56 97 ARG A CA 1
ATOM 834 C C . ARG A 1 97 ? 12.720 -11.281 -13.342 1.00 94.56 97 ARG A C 1
ATOM 836 O O . ARG A 1 97 ? 12.982 -10.102 -13.146 1.00 94.56 97 ARG A O 1
ATOM 843 N N . TRP A 1 98 ? 12.802 -11.842 -14.541 1.00 95.62 98 TRP A N 1
ATOM 844 C CA . TRP A 1 98 ? 13.164 -11.094 -15.740 1.00 95.62 98 TRP A CA 1
ATOM 845 C C . TRP A 1 98 ? 11.945 -10.891 -16.626 1.00 95.62 98 TRP A C 1
ATOM 847 O O . TRP A 1 98 ? 11.303 -11.858 -17.045 1.00 95.62 98 TRP A O 1
ATOM 857 N N . ASN A 1 99 ? 11.645 -9.637 -16.942 1.00 95.62 99 ASN A N 1
ATOM 858 C CA . ASN A 1 99 ? 10.542 -9.282 -17.818 1.00 95.62 99 ASN A CA 1
ATOM 859 C C . ASN A 1 99 ? 11.073 -8.601 -19.085 1.00 95.62 99 ASN A C 1
ATOM 861 O O . ASN A 1 99 ? 11.997 -7.791 -19.048 1.00 95.62 99 ASN A O 1
ATOM 865 N N . MET A 1 100 ? 10.484 -8.942 -20.225 1.00 95.12 100 MET A N 1
ATOM 866 C CA . MET A 1 100 ? 10.715 -8.288 -21.506 1.00 95.12 100 MET A CA 1
ATOM 867 C C . MET A 1 100 ? 9.481 -7.459 -21.831 1.00 95.12 100 MET A C 1
ATOM 869 O O . MET A 1 100 ? 8.429 -8.021 -22.148 1.00 95.12 100 MET A O 1
ATOM 873 N N . ILE A 1 101 ? 9.612 -6.139 -21.739 1.00 96.19 101 ILE A N 1
ATOM 874 C CA . ILE A 1 101 ? 8.502 -5.206 -21.894 1.00 96.19 101 ILE A CA 1
ATOM 875 C C . ILE A 1 101 ? 8.593 -4.500 -23.243 1.00 96.19 101 ILE A C 1
ATOM 877 O O . ILE A 1 101 ? 9.557 -3.793 -23.535 1.00 96.19 101 ILE A O 1
ATOM 881 N N . LEU A 1 102 ? 7.561 -4.698 -24.057 1.00 95.50 102 LEU A N 1
ATOM 882 C CA . LEU A 1 102 ? 7.437 -4.164 -25.406 1.00 95.50 102 LEU A CA 1
ATOM 883 C C . LEU A 1 102 ? 6.397 -3.046 -25.422 1.00 95.50 102 LEU A C 1
ATOM 885 O O . LEU A 1 102 ? 5.210 -3.309 -25.245 1.00 95.50 102 LEU A O 1
ATOM 889 N N . GLN A 1 103 ? 6.843 -1.814 -25.644 1.00 97.00 103 GLN A N 1
ATOM 890 C CA . GLN A 1 103 ? 5.960 -0.650 -25.747 1.00 97.00 103 GLN A CA 1
ATOM 891 C C . GLN A 1 103 ? 5.360 -0.558 -27.155 1.00 97.00 103 GLN A C 1
ATOM 893 O O . GLN A 1 103 ? 6.107 -0.635 -28.133 1.00 97.00 103 GLN A O 1
ATOM 898 N N . THR A 1 104 ? 4.039 -0.430 -27.275 1.00 96.06 104 THR A N 1
ATOM 899 C CA . THR A 1 104 ? 3.316 -0.618 -28.549 1.00 96.06 104 THR A CA 1
ATOM 900 C C . THR A 1 104 ? 2.689 0.644 -29.133 1.00 96.06 104 THR A C 1
ATOM 902 O O . THR A 1 104 ? 2.231 0.601 -30.279 1.00 96.06 104 THR A O 1
ATOM 905 N N . ASP A 1 105 ? 2.623 1.735 -28.368 1.00 95.56 105 ASP A N 1
ATOM 906 C CA . ASP A 1 105 ? 1.827 2.911 -28.745 1.00 95.56 105 ASP A CA 1
ATOM 907 C C . ASP A 1 105 ? 2.550 3.870 -29.716 1.00 95.56 105 ASP A C 1
ATOM 909 O O . ASP A 1 105 ? 1.919 4.697 -30.368 1.00 95.56 105 ASP A O 1
ATOM 913 N N . CYS A 1 106 ? 3.853 3.673 -29.954 1.00 93.19 106 CYS A N 1
ATOM 914 C CA . CYS A 1 106 ? 4.596 4.387 -30.998 1.00 93.19 106 CYS A CA 1
ATOM 915 C C . CYS A 1 106 ? 4.225 3.908 -32.421 1.00 93.19 106 CYS A C 1
ATOM 917 O O . CYS A 1 106 ? 4.183 2.704 -32.708 1.00 93.19 106 CYS A O 1
ATOM 919 N N . GLN A 1 107 ? 4.000 4.853 -33.335 1.00 93.50 107 GLN A N 1
ATOM 920 C CA . GLN A 1 107 ? 3.676 4.638 -34.752 1.00 93.50 107 GLN A CA 1
ATOM 921 C C . GLN A 1 107 ? 4.802 5.058 -35.703 1.00 93.50 107 GLN A C 1
ATOM 923 O O . GLN A 1 107 ? 4.857 4.560 -36.828 1.00 93.50 107 GLN A O 1
ATOM 928 N N . THR A 1 108 ? 5.698 5.943 -35.265 1.00 94.69 108 THR A N 1
ATOM 929 C CA . THR A 1 108 ? 6.836 6.445 -36.055 1.00 94.69 108 THR A CA 1
ATOM 930 C C . THR A 1 108 ? 8.174 6.091 -35.410 1.00 94.69 108 THR A C 1
ATOM 932 O O . THR A 1 108 ? 8.238 5.702 -34.243 1.00 94.69 108 THR A O 1
ATOM 935 N N . GLU A 1 109 ? 9.270 6.216 -36.164 1.00 93.94 109 GLU A N 1
ATOM 936 C CA . GLU A 1 109 ? 10.611 5.988 -35.614 1.00 93.94 109 GLU A CA 1
ATOM 937 C C . GLU A 1 109 ? 10.987 7.087 -34.613 1.00 93.94 109 GLU A C 1
ATOM 939 O O . GLU A 1 109 ? 11.640 6.816 -33.610 1.00 93.94 109 GLU A O 1
ATOM 944 N N . GLU A 1 110 ? 10.548 8.320 -34.857 1.00 96.00 110 GLU A N 1
ATOM 945 C CA . GLU A 1 110 ? 10.733 9.475 -33.981 1.00 96.00 110 GLU A CA 1
ATOM 946 C C . GLU A 1 110 ? 10.022 9.276 -32.637 1.00 96.00 110 GLU A C 1
ATOM 948 O O . GLU A 1 110 ? 10.621 9.506 -31.586 1.00 96.00 110 GLU A O 1
ATOM 953 N N . GLU A 1 111 ? 8.783 8.777 -32.652 1.00 96.38 111 GLU A N 1
ATOM 954 C CA . GLU A 1 111 ? 8.085 8.360 -31.432 1.00 96.38 111 GLU A CA 1
ATOM 955 C C . GLU A 1 111 ? 8.790 7.181 -30.770 1.00 96.38 111 GLU A C 1
ATOM 957 O O . GLU A 1 111 ? 9.026 7.193 -29.567 1.00 96.38 111 GLU A O 1
ATOM 962 N N . ALA A 1 112 ? 9.197 6.172 -31.544 1.00 95.75 112 ALA A N 1
ATOM 963 C CA . ALA A 1 112 ? 9.901 5.030 -30.984 1.00 95.75 112 ALA A CA 1
ATOM 964 C C . ALA A 1 112 ? 11.214 5.441 -30.303 1.00 95.75 112 ALA A C 1
ATOM 966 O O . ALA A 1 112 ? 11.581 4.812 -29.320 1.00 95.75 112 ALA A O 1
ATOM 967 N N . LYS A 1 113 ? 11.893 6.494 -30.780 1.00 96.69 113 LYS A N 1
ATOM 968 C CA . LYS A 1 113 ? 13.100 7.080 -30.172 1.00 96.69 113 LYS A CA 1
ATOM 969 C C . LYS A 1 113 ? 12.834 7.863 -28.889 1.00 96.69 113 LYS A C 1
ATOM 971 O O . LYS A 1 113 ? 13.736 7.950 -28.063 1.00 96.69 113 LYS A O 1
ATOM 976 N N . SER A 1 114 ? 11.647 8.445 -28.723 1.00 96.69 114 SER A N 1
ATOM 977 C CA . SER A 1 114 ? 11.312 9.232 -27.528 1.00 96.69 114 SER A CA 1
ATOM 978 C C . SER A 1 114 ? 10.903 8.368 -26.331 1.00 96.69 114 SER A C 1
ATOM 980 O O . SER A 1 114 ? 10.926 8.833 -25.191 1.00 96.69 114 SER A O 1
ATOM 982 N N . TYR A 1 115 ? 10.546 7.106 -26.578 1.00 97.06 115 TYR A N 1
ATOM 983 C CA . TYR A 1 115 ? 10.171 6.146 -25.544 1.00 97.06 115 TYR A CA 1
ATOM 984 C C . TYR A 1 115 ? 11.394 5.689 -24.744 1.00 97.06 115 TYR A C 1
ATOM 986 O O . TYR A 1 115 ? 12.537 5.842 -25.163 1.00 97.06 115 TYR A O 1
ATOM 994 N N . PHE A 1 116 ? 11.164 5.107 -23.567 1.00 97.75 116 PHE A N 1
ATOM 995 C CA . PHE A 1 116 ? 12.255 4.567 -22.760 1.00 97.75 116 PHE A CA 1
ATOM 996 C C . PHE A 1 116 ? 12.783 3.241 -23.335 1.00 97.75 116 PHE A C 1
ATOM 998 O O . PHE A 1 116 ? 12.004 2.320 -23.592 1.00 97.75 116 PHE A O 1
ATOM 1005 N N . HIS A 1 117 ? 14.107 3.112 -23.445 1.00 97.81 117 HIS A N 1
ATOM 1006 C CA . HIS A 1 117 ? 14.797 1.846 -23.704 1.00 97.81 117 HIS A CA 1
ATOM 1007 C C . HIS A 1 117 ? 15.872 1.626 -22.650 1.00 97.81 117 HIS A C 1
ATOM 1009 O O . HIS A 1 117 ? 16.595 2.552 -22.276 1.00 97.81 117 HIS A O 1
ATOM 1015 N N . GLY A 1 118 ? 15.995 0.389 -22.180 1.00 98.00 118 GLY A N 1
ATOM 1016 C CA . GLY A 1 118 ? 17.019 0.029 -21.210 1.00 98.00 118 GLY A CA 1
ATOM 1017 C C . GLY A 1 118 ? 16.546 -0.974 -20.172 1.00 98.00 118 GLY A C 1
ATOM 1018 O O . GLY A 1 118 ? 15.532 -1.649 -20.354 1.00 98.00 118 GLY A O 1
ATOM 1019 N N . PHE A 1 119 ? 17.296 -1.068 -19.077 1.00 98.00 119 PHE A N 1
ATOM 1020 C CA . PHE A 1 119 ? 16.947 -1.915 -17.940 1.00 98.00 119 PHE A CA 1
ATOM 1021 C C . PHE A 1 119 ? 16.359 -1.092 -16.797 1.00 98.00 119 PHE A C 1
ATOM 1023 O O . PHE A 1 119 ? 16.852 -0.009 -16.482 1.00 98.00 119 PHE A O 1
ATOM 1030 N N . VAL A 1 120 ? 15.357 -1.645 -16.123 1.00 97.88 120 VAL A N 1
ATOM 1031 C CA . VAL A 1 120 ? 14.892 -1.174 -14.816 1.00 97.88 120 VAL A CA 1
ATOM 1032 C C . VAL A 1 120 ? 15.146 -2.281 -13.810 1.00 97.88 120 VAL A C 1
ATOM 1034 O O . VAL A 1 120 ? 14.509 -3.328 -13.858 1.00 97.88 120 VAL A O 1
ATOM 1037 N N . ILE A 1 121 ? 16.108 -2.065 -12.916 1.00 97.12 121 ILE A N 1
ATOM 1038 C CA . ILE A 1 121 ? 16.493 -3.031 -11.887 1.00 97.12 121 ILE A CA 1
ATOM 1039 C C . ILE A 1 121 ? 15.771 -2.661 -10.599 1.00 97.12 121 ILE A C 1
ATOM 1041 O O . ILE A 1 121 ? 16.130 -1.679 -9.949 1.00 97.12 121 ILE A O 1
ATOM 1045 N N . LYS A 1 122 ? 14.774 -3.454 -10.213 1.00 95.62 122 LYS A N 1
ATOM 1046 C CA . LYS A 1 122 ? 14.052 -3.304 -8.949 1.00 95.62 122 LYS A CA 1
ATOM 1047 C C . LYS A 1 122 ? 14.803 -4.044 -7.854 1.00 95.62 122 LYS A C 1
ATOM 1049 O O . LYS A 1 122 ? 15.186 -5.210 -8.001 1.00 95.62 122 LYS A O 1
ATOM 1054 N N . TYR A 1 123 ? 15.034 -3.353 -6.746 1.00 95.06 123 TYR A N 1
ATOM 1055 C CA . TYR A 1 123 ? 15.887 -3.847 -5.676 1.00 95.06 123 TYR A CA 1
ATOM 1056 C C . TYR A 1 123 ? 15.302 -3.561 -4.300 1.00 95.06 123 TYR A C 1
ATOM 1058 O O . TYR A 1 123 ? 14.418 -2.729 -4.117 1.00 95.06 123 TYR A O 1
ATOM 1066 N N . ARG A 1 124 ? 15.821 -4.266 -3.299 1.00 92.38 124 ARG A N 1
ATOM 1067 C CA . ARG A 1 124 ? 15.484 -4.053 -1.889 1.00 92.38 124 ARG A CA 1
ATOM 1068 C C . ARG A 1 124 ? 16.738 -4.054 -1.022 1.00 92.38 124 ARG A C 1
ATOM 1070 O O . ARG A 1 124 ? 17.714 -4.710 -1.389 1.00 92.38 124 ARG A O 1
ATOM 1077 N N . PRO A 1 125 ? 16.761 -3.353 0.118 1.00 93.81 125 PRO A N 1
ATOM 1078 C CA . PRO A 1 125 ? 17.918 -3.380 1.010 1.00 93.81 125 PRO A CA 1
ATOM 1079 C C . PRO A 1 125 ? 18.211 -4.790 1.536 1.00 93.81 125 PRO A C 1
ATOM 1081 O O . PRO A 1 125 ? 17.297 -5.541 1.867 1.00 93.81 125 PRO A O 1
ATOM 1084 N N . LYS A 1 126 ? 19.497 -5.140 1.677 1.00 92.56 126 LYS A N 1
ATOM 1085 C CA . LYS A 1 126 ? 19.939 -6.391 2.333 1.00 92.56 126 LYS A CA 1
ATOM 1086 C C . LYS A 1 126 ? 19.559 -6.428 3.813 1.00 92.56 126 LYS A C 1
ATOM 1088 O O . LYS A 1 126 ? 19.356 -7.495 4.381 1.00 92.56 126 LYS A O 1
ATOM 1093 N N . LYS A 1 127 ? 19.509 -5.254 4.444 1.00 91.69 127 LYS A N 1
ATOM 1094 C CA . LYS A 1 127 ? 19.111 -5.057 5.837 1.00 91.69 127 LYS A CA 1
ATOM 1095 C C . LYS A 1 127 ? 18.085 -3.938 5.887 1.00 91.69 127 LYS A C 1
ATOM 1097 O O . LYS A 1 127 ? 18.313 -2.879 5.309 1.00 91.69 127 LYS A O 1
ATOM 1102 N N . VAL A 1 128 ? 16.992 -4.175 6.600 1.00 92.94 128 VAL A N 1
ATOM 1103 C CA . VAL A 1 128 ? 15.923 -3.198 6.826 1.00 92.94 128 VAL A CA 1
ATOM 1104 C C . VAL A 1 128 ? 15.774 -2.961 8.320 1.00 92.94 128 VAL A C 1
ATOM 1106 O O . VAL A 1 128 ? 15.960 -3.880 9.122 1.00 92.94 128 VAL A O 1
ATOM 1109 N N . ARG A 1 129 ? 15.457 -1.724 8.700 1.00 92.62 129 ARG A N 1
ATOM 1110 C CA . ARG A 1 129 ? 15.153 -1.386 10.096 1.00 92.62 129 ARG A CA 1
ATOM 1111 C C . ARG A 1 129 ? 13.732 -1.820 10.458 1.00 92.62 129 ARG A C 1
ATOM 1113 O O . ARG A 1 129 ? 12.867 -1.895 9.585 1.00 92.62 129 ARG A O 1
ATOM 1120 N N . ILE A 1 130 ? 13.504 -2.085 11.740 1.00 94.56 130 ILE A N 1
ATOM 1121 C CA . ILE A 1 130 ? 12.164 -2.332 12.278 1.00 94.56 130 ILE A CA 1
ATOM 1122 C C . ILE A 1 130 ? 11.549 -1.000 12.695 1.00 94.56 130 ILE A C 1
ATOM 1124 O O . ILE A 1 130 ? 12.203 -0.227 13.394 1.00 94.56 130 ILE A O 1
ATOM 1128 N N . ILE A 1 131 ? 10.320 -0.739 12.258 1.00 94.19 131 ILE A N 1
ATOM 1129 C CA . ILE A 1 131 ? 9.506 0.401 12.685 1.00 94.19 131 ILE A CA 1
ATOM 1130 C C . ILE A 1 131 ? 8.153 -0.152 13.122 1.00 94.19 131 ILE A C 1
ATOM 1132 O O . ILE A 1 131 ? 7.332 -0.521 12.284 1.00 94.19 131 ILE A O 1
ATOM 1136 N N . ASP A 1 132 ? 7.943 -0.207 14.434 1.00 89.06 132 ASP A N 1
ATOM 1137 C CA . ASP A 1 132 ? 6.660 -0.598 15.026 1.00 89.06 132 ASP A CA 1
ATOM 1138 C C . ASP A 1 132 ? 5.802 0.630 15.388 1.00 89.06 132 ASP A C 1
ATOM 1140 O O . ASP A 1 132 ? 4.598 0.503 15.559 1.00 89.06 132 ASP A O 1
ATOM 1144 N N . GLU A 1 133 ? 6.394 1.829 15.416 1.00 91.38 133 GLU A N 1
ATOM 1145 C CA . GLU A 1 133 ? 5.696 3.104 15.608 1.00 91.38 133 GLU A CA 1
ATOM 1146 C C . GLU A 1 133 ? 6.053 4.064 14.472 1.00 91.38 133 GLU A C 1
ATOM 1148 O O . GLU A 1 133 ? 7.203 4.493 14.336 1.00 91.38 133 GLU A O 1
ATOM 1153 N N . VAL A 1 134 ? 5.070 4.420 13.649 1.00 93.81 134 VAL A N 1
ATOM 1154 C CA . VAL A 1 134 ? 5.254 5.374 12.551 1.00 93.81 134 VAL A CA 1
ATOM 1155 C C . VAL A 1 134 ? 4.987 6.774 13.089 1.00 93.81 134 VAL A C 1
ATOM 1157 O O . VAL A 1 134 ? 3.853 7.119 13.387 1.00 93.81 134 VAL A O 1
ATOM 1160 N N . LYS A 1 135 ? 6.027 7.602 13.223 1.00 90.62 135 LYS A N 1
ATOM 1161 C CA . LYS A 1 135 ? 5.889 8.964 13.784 1.00 90.62 135 LYS A CA 1
ATOM 1162 C C . LYS A 1 135 ? 5.965 10.049 12.725 1.00 90.62 135 LYS A C 1
ATOM 1164 O O . LYS A 1 135 ? 5.481 11.160 12.929 1.00 90.62 135 LYS A O 1
ATOM 1169 N N . THR A 1 136 ? 6.591 9.745 11.592 1.00 93.06 136 THR A N 1
ATOM 1170 C CA . THR A 1 136 ? 6.892 10.734 10.559 1.00 93.06 136 THR A CA 1
ATOM 1171 C C . THR A 1 136 ? 6.499 10.250 9.161 1.00 93.06 136 THR A C 1
ATOM 1173 O O . THR A 1 136 ? 6.501 9.045 8.896 1.00 93.06 136 THR A O 1
ATOM 1176 N N . PRO A 1 137 ? 6.258 11.178 8.215 1.00 93.44 137 PRO A N 1
ATOM 1177 C CA . PRO A 1 137 ? 6.165 10.861 6.789 1.00 93.44 137 PRO A CA 1
ATOM 1178 C C . PRO A 1 137 ? 7.327 10.012 6.262 1.00 93.44 137 PRO A C 1
ATOM 1180 O O . PRO A 1 137 ? 7.143 9.191 5.367 1.00 93.44 137 PRO A O 1
ATOM 1183 N N . THR A 1 138 ? 8.532 10.206 6.805 1.00 94.12 138 THR A N 1
ATOM 1184 C CA . THR A 1 138 ? 9.729 9.448 6.423 1.00 94.12 138 THR A CA 1
ATOM 1185 C C . THR A 1 138 ? 9.627 7.987 6.847 1.00 94.12 138 THR A C 1
ATOM 1187 O O . THR A 1 138 ? 10.020 7.107 6.085 1.00 94.12 138 THR A O 1
ATOM 1190 N N . ASP A 1 139 ? 9.069 7.709 8.025 1.00 94.81 139 ASP A N 1
ATOM 1191 C CA . ASP A 1 139 ? 8.860 6.340 8.501 1.00 94.81 139 ASP A CA 1
ATOM 1192 C C . ASP A 1 139 ? 7.808 5.618 7.660 1.00 94.81 139 ASP A C 1
ATOM 1194 O O . ASP A 1 139 ? 8.054 4.497 7.215 1.00 94.81 139 ASP A O 1
ATOM 1198 N N . LEU A 1 140 ? 6.699 6.299 7.347 1.00 93.62 140 LEU A N 1
ATOM 1199 C CA . LEU A 1 140 ? 5.670 5.764 6.458 1.00 93.62 140 LEU A CA 1
ATOM 1200 C C . LEU A 1 140 ? 6.250 5.446 5.074 1.00 93.62 140 LEU A C 1
ATOM 1202 O O . LEU A 1 140 ? 6.109 4.330 4.578 1.00 93.62 140 LEU A O 1
ATOM 1206 N N . LYS A 1 141 ? 6.980 6.392 4.469 1.00 92.75 141 LYS A N 1
ATOM 1207 C CA . LYS A 1 141 ? 7.656 6.168 3.182 1.00 92.75 141 LYS A CA 1
ATOM 1208 C C . LYS A 1 141 ? 8.657 5.016 3.255 1.00 92.75 141 LYS A C 1
ATOM 1210 O O . LYS A 1 141 ? 8.748 4.244 2.304 1.00 92.75 141 LYS A O 1
ATOM 1215 N N . ALA A 1 142 ? 9.394 4.869 4.357 1.00 93.81 142 ALA A N 1
ATOM 1216 C CA . ALA A 1 142 ? 10.339 3.769 4.531 1.00 93.81 142 ALA A CA 1
ATOM 1217 C C . ALA A 1 142 ? 9.637 2.402 4.561 1.00 93.81 142 ALA A C 1
ATOM 1219 O O . ALA A 1 142 ? 10.153 1.462 3.958 1.00 93.81 142 ALA A O 1
ATOM 1220 N N . LEU A 1 143 ? 8.468 2.290 5.204 1.00 93.25 143 LEU A N 1
ATOM 1221 C CA . LEU A 1 143 ? 7.650 1.071 5.161 1.00 93.25 143 LEU A CA 1
ATOM 1222 C C . LEU A 1 143 ? 7.154 0.789 3.736 1.00 93.25 143 LEU A C 1
ATOM 1224 O O . LEU A 1 143 ? 7.409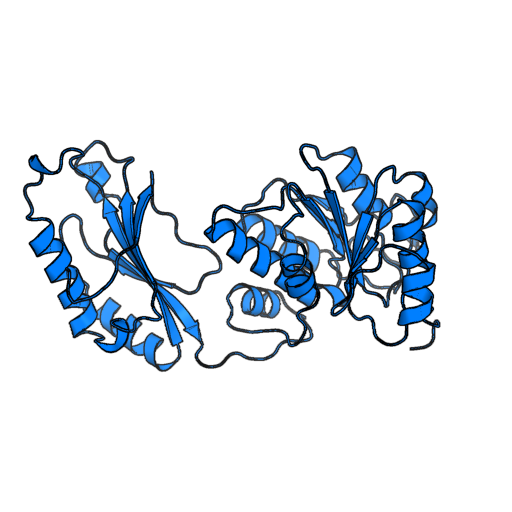 -0.286 3.200 1.00 93.25 143 LEU A O 1
ATOM 1228 N N . LEU A 1 144 ? 6.537 1.778 3.082 1.00 91.19 144 LEU A N 1
ATOM 1229 C CA . LEU A 1 144 ? 5.948 1.638 1.740 1.00 91.19 144 LEU A CA 1
ATOM 1230 C C . LEU A 1 144 ? 6.970 1.296 0.641 1.00 91.19 144 LEU A C 1
ATOM 1232 O O . LEU A 1 144 ? 6.637 0.664 -0.361 1.00 91.19 144 LEU A O 1
ATOM 1236 N N . THR A 1 145 ? 8.224 1.705 0.829 1.00 89.75 145 THR A N 1
ATOM 1237 C CA . THR A 1 145 ? 9.334 1.425 -0.097 1.00 89.75 145 THR A CA 1
ATOM 1238 C C . THR A 1 145 ? 10.133 0.173 0.270 1.00 89.75 145 THR A C 1
ATOM 1240 O O . THR A 1 145 ? 11.058 -0.193 -0.452 1.00 89.75 145 THR A O 1
ATOM 1243 N N . GLY A 1 146 ? 9.811 -0.497 1.382 1.00 89.56 146 GLY A N 1
ATOM 1244 C CA . GLY A 1 146 ? 10.538 -1.679 1.853 1.00 89.56 146 GLY A CA 1
ATOM 1245 C C . GLY A 1 146 ? 11.925 -1.385 2.440 1.00 89.56 146 GLY A C 1
ATOM 1246 O O . GLY A 1 146 ? 12.723 -2.303 2.610 1.00 89.56 146 GLY A O 1
ATOM 1247 N N . TYR A 1 147 ? 12.232 -0.123 2.762 1.00 91.62 147 TYR A N 1
ATOM 1248 C CA . TYR A 1 147 ? 13.433 0.263 3.518 1.00 91.62 147 TYR A CA 1
ATOM 1249 C C . TYR A 1 147 ? 13.286 0.058 5.033 1.00 91.62 147 TYR A C 1
ATOM 1251 O O . TYR A 1 147 ? 14.274 0.051 5.777 1.00 91.62 147 TYR A O 1
ATOM 1259 N N . ALA A 1 148 ? 12.057 -0.141 5.489 1.00 93.81 148 ALA A N 1
ATOM 1260 C CA . ALA A 1 148 ? 11.714 -0.580 6.825 1.00 93.81 148 ALA A CA 1
ATOM 1261 C C . ALA A 1 148 ? 10.640 -1.667 6.756 1.00 93.81 148 ALA A C 1
ATOM 1263 O O . ALA A 1 148 ? 9.973 -1.833 5.736 1.00 93.81 148 ALA A O 1
ATOM 1264 N N . ARG A 1 149 ? 10.456 -2.384 7.862 1.00 92.62 149 ARG A N 1
ATOM 1265 C CA . ARG A 1 149 ? 9.316 -3.284 8.064 1.00 92.62 149 ARG A CA 1
ATOM 1266 C C . ARG A 1 149 ? 8.756 -3.123 9.471 1.00 92.62 149 ARG A C 1
ATOM 1268 O O . ARG A 1 149 ? 9.508 -2.777 10.381 1.00 92.62 149 ARG A O 1
ATOM 1275 N N . SER A 1 150 ? 7.477 -3.422 9.649 1.00 92.44 150 SER A N 1
ATOM 1276 C CA . SER A 1 150 ? 6.908 -3.651 10.978 1.00 92.44 150 SER A CA 1
ATOM 1277 C C . SER A 1 150 ? 7.085 -5.120 11.375 1.00 92.44 150 SER A C 1
ATOM 1279 O O . SER A 1 150 ? 7.317 -5.982 10.517 1.00 92.44 150 SER A O 1
ATOM 1281 N N . ARG A 1 151 ? 7.051 -5.413 12.678 1.00 93.31 151 ARG A N 1
ATOM 1282 C CA . ARG A 1 151 ? 6.866 -6.785 13.173 1.00 93.31 151 ARG A CA 1
ATOM 1283 C C . ARG A 1 151 ? 5.421 -7.240 13.055 1.00 93.31 151 ARG A C 1
ATOM 1285 O O . ARG A 1 151 ? 5.191 -8.436 12.890 1.00 93.31 151 ARG A O 1
ATOM 1292 N N . ASP A 1 152 ? 4.487 -6.302 13.155 1.00 94.31 152 ASP A N 1
ATOM 1293 C CA . ASP A 1 152 ? 3.080 -6.593 12.958 1.00 94.31 152 ASP A CA 1
ATOM 1294 C C . ASP A 1 152 ? 2.817 -6.981 11.494 1.00 94.31 152 ASP A C 1
ATOM 1296 O O . ASP A 1 152 ? 3.481 -6.503 10.569 1.00 94.31 152 ASP A O 1
ATOM 1300 N N . SER A 1 153 ? 1.868 -7.895 11.307 1.00 94.94 153 SER A N 1
ATOM 1301 C CA . SER A 1 153 ? 1.413 -8.360 9.995 1.00 94.94 153 SER A CA 1
ATOM 1302 C C . SER A 1 153 ? -0.097 -8.612 9.968 1.00 94.94 153 SER A C 1
ATOM 1304 O O . SER A 1 153 ? -0.558 -9.380 9.131 1.00 94.94 153 SER A O 1
ATOM 1306 N N . THR A 1 154 ? -0.853 -8.017 10.897 1.00 97.38 154 THR A N 1
ATOM 1307 C CA . THR A 1 154 ? -2.280 -8.293 11.119 1.00 97.38 154 THR A CA 1
ATOM 1308 C C . THR A 1 154 ? -3.086 -8.027 9.857 1.00 97.38 154 THR A C 1
ATOM 1310 O O . THR A 1 154 ? -3.658 -8.955 9.291 1.00 97.38 154 THR A O 1
ATOM 1313 N N . VAL A 1 155 ? -3.033 -6.796 9.345 1.00 97.12 155 VAL A N 1
ATOM 1314 C CA . VAL A 1 155 ? -3.762 -6.417 8.128 1.00 97.12 155 VAL A CA 1
ATOM 1315 C C . VAL A 1 155 ? -3.300 -7.244 6.937 1.00 97.12 155 VAL A C 1
ATOM 1317 O O . VAL A 1 155 ? -4.124 -7.755 6.188 1.00 97.12 155 VAL A O 1
ATOM 1320 N N . PHE A 1 156 ? -1.987 -7.419 6.771 1.00 94.56 156 PHE A N 1
ATOM 1321 C CA . PHE A 1 156 ? -1.465 -8.183 5.639 1.00 94.56 156 PHE A CA 1
ATOM 1322 C C . PHE A 1 156 ? -1.966 -9.635 5.649 1.00 94.56 156 PHE A C 1
ATOM 1324 O O . PHE A 1 156 ? -2.438 -10.122 4.626 1.00 94.56 156 PHE A O 1
ATOM 1331 N N . LYS A 1 157 ? -1.907 -10.312 6.804 1.00 96.06 157 LYS A N 1
ATOM 1332 C CA . LYS A 1 157 ? -2.329 -11.711 6.942 1.00 96.06 157 LYS A CA 1
ATOM 1333 C C . LYS A 1 157 ? -3.829 -11.888 6.785 1.00 96.06 157 LYS A C 1
ATOM 1335 O O . LYS A 1 157 ? -4.227 -12.838 6.125 1.00 96.06 157 LYS A O 1
ATOM 1340 N N . VAL A 1 158 ? -4.644 -10.998 7.346 1.00 97.50 158 VAL A N 1
ATOM 1341 C CA . VAL A 1 158 ? -6.104 -11.058 7.177 1.00 97.50 158 VAL A CA 1
ATOM 1342 C C . VAL A 1 158 ? -6.461 -10.937 5.695 1.00 97.50 158 VAL A C 1
ATOM 1344 O O . VAL A 1 158 ? -7.135 -11.802 5.146 1.00 97.50 158 VAL A O 1
ATOM 1347 N N . MET A 1 159 ? -5.898 -9.945 5.002 1.00 95.19 159 MET A N 1
ATOM 1348 C CA . MET A 1 159 ? -6.126 -9.765 3.565 1.00 95.19 159 MET A CA 1
ATOM 1349 C C . MET A 1 159 ? -5.584 -10.931 2.710 1.00 95.19 159 MET A C 1
ATOM 1351 O O . MET A 1 159 ? -6.030 -11.140 1.584 1.00 95.19 159 MET A O 1
ATOM 1355 N N . GLU A 1 160 ? -4.593 -11.691 3.189 1.00 92.19 160 GLU A N 1
ATOM 1356 C CA . GLU A 1 160 ? -4.137 -12.927 2.534 1.00 92.19 160 GLU A CA 1
ATOM 1357 C C . GLU A 1 160 ? -5.035 -14.137 2.812 1.00 92.19 160 GLU A C 1
ATOM 1359 O O . GLU A 1 160 ? -5.190 -14.968 1.916 1.00 92.19 160 GLU A O 1
ATOM 1364 N N . ARG A 1 161 ? -5.619 -14.240 4.015 1.00 95.44 161 ARG A N 1
ATOM 1365 C CA . ARG A 1 161 ? -6.561 -15.311 4.376 1.00 95.44 161 ARG A CA 1
ATOM 1366 C C . ARG A 1 161 ? -7.888 -15.213 3.629 1.00 95.44 161 ARG A C 1
ATOM 1368 O O . ARG A 1 161 ? -8.518 -16.249 3.449 1.00 95.44 161 ARG A O 1
ATOM 1375 N N . HIS A 1 162 ? -8.240 -14.018 3.152 1.00 93.56 162 HIS A N 1
ATOM 1376 C CA . HIS A 1 162 ? -9.486 -13.744 2.436 1.00 93.56 162 HIS A CA 1
ATOM 1377 C C . HIS A 1 162 ? -9.280 -13.401 0.949 1.00 93.56 162 HIS A C 1
ATOM 1379 O O . HIS A 1 162 ? -9.539 -12.271 0.524 1.00 93.56 162 HIS A O 1
ATOM 1385 N N . PRO A 1 163 ? -8.786 -14.337 0.112 1.00 89.75 163 PRO A N 1
ATOM 1386 C CA . PRO A 1 163 ? -8.655 -14.105 -1.325 1.00 89.75 163 PRO A CA 1
ATOM 1387 C C . PRO A 1 163 ? -10.006 -13.940 -2.042 1.00 89.75 163 PRO A C 1
ATOM 1389 O O . PRO A 1 163 ? -10.016 -13.477 -3.181 1.00 89.75 163 PRO A O 1
ATOM 1392 N N . GLU A 1 164 ? -11.114 -14.338 -1.414 1.00 91.19 164 GLU A N 1
ATOM 1393 C CA . GLU A 1 164 ? -12.482 -14.166 -1.905 1.00 91.19 164 GLU A CA 1
ATOM 1394 C C . GLU A 1 164 ? -13.003 -12.732 -1.771 1.00 91.19 164 GLU A C 1
ATOM 1396 O O . GLU A 1 164 ? -13.964 -12.383 -2.447 1.00 91.19 164 GLU A O 1
ATOM 1401 N N . TRP A 1 165 ? -12.380 -11.888 -0.942 1.00 92.19 165 TRP A N 1
ATOM 1402 C CA . TRP A 1 165 ? -12.764 -10.484 -0.843 1.00 92.19 165 TRP A CA 1
ATOM 1403 C C . TRP A 1 165 ? -12.353 -9.739 -2.114 1.00 92.19 165 TRP A C 1
ATOM 1405 O O . TRP A 1 165 ? -11.164 -9.562 -2.408 1.00 92.19 165 TRP A O 1
ATOM 1415 N N . HIS A 1 166 ? -13.349 -9.280 -2.863 1.00 89.75 166 HIS A N 1
ATOM 1416 C CA . HIS A 1 166 ? -13.195 -8.462 -4.058 1.00 89.75 166 HIS A CA 1
ATOM 1417 C C . HIS A 1 166 ? -14.131 -7.256 -3.998 1.00 89.75 166 HIS A C 1
ATOM 1419 O O . HIS A 1 166 ? -15.021 -7.185 -3.159 1.00 89.75 166 HIS A O 1
ATOM 1425 N N . ASP A 1 167 ? -13.866 -6.280 -4.862 1.00 91.44 167 ASP A N 1
ATOM 1426 C CA . ASP A 1 167 ? -14.621 -5.033 -4.951 1.00 91.44 167 ASP A CA 1
ATOM 1427 C C . ASP A 1 167 ? -14.852 -4.364 -3.581 1.00 91.44 167 ASP A C 1
ATOM 1429 O O . ASP A 1 167 ? -15.973 -4.101 -3.177 1.00 91.44 167 ASP A O 1
ATOM 1433 N N . LEU A 1 168 ? -13.772 -4.114 -2.838 1.00 94.75 168 LEU A N 1
ATOM 1434 C CA . LEU A 1 168 ? -13.804 -3.651 -1.451 1.00 94.75 168 LEU A CA 1
ATOM 1435 C C . LEU A 1 168 ? -13.928 -2.126 -1.340 1.00 94.75 168 LEU A C 1
ATOM 1437 O O . LEU A 1 168 ? -13.186 -1.373 -1.989 1.00 94.75 168 LEU A O 1
ATOM 1441 N N . LEU A 1 169 ? -14.780 -1.684 -0.414 1.00 96.62 169 LEU A N 1
ATOM 1442 C CA . LEU A 1 169 ? -14.690 -0.390 0.256 1.00 96.62 169 LEU A CA 1
ATOM 1443 C C . LEU A 1 169 ? -13.897 -0.573 1.553 1.00 96.62 169 LEU A C 1
ATOM 1445 O O . LEU A 1 169 ? -14.401 -1.156 2.511 1.00 96.62 169 LEU A O 1
ATOM 1449 N N . VAL A 1 170 ? -12.669 -0.053 1.598 1.00 97.25 170 VAL A N 1
ATOM 1450 C CA . VAL A 1 170 ? -11.858 -0.085 2.820 1.00 97.25 170 VAL A CA 1
ATOM 1451 C C . VAL A 1 170 ? -11.951 1.250 3.546 1.00 97.25 170 VAL A C 1
ATOM 1453 O O . VAL A 1 170 ? -11.518 2.282 3.030 1.00 97.25 170 VAL A O 1
ATOM 1456 N N . VAL A 1 171 ? -12.496 1.221 4.755 1.00 98.19 171 VAL A N 1
ATOM 1457 C CA . VAL A 1 171 ? -12.534 2.339 5.697 1.00 98.19 171 VAL A CA 1
ATOM 1458 C C . VAL A 1 171 ? -11.472 2.096 6.754 1.00 98.19 171 VAL A C 1
ATOM 1460 O O . VAL A 1 171 ? -11.386 1.016 7.325 1.00 98.19 171 VAL A O 1
ATOM 1463 N N . MET A 1 172 ? -10.613 3.077 6.980 1.00 96.88 172 MET A N 1
ATOM 1464 C CA . MET A 1 172 ? -9.424 2.889 7.787 1.00 96.88 172 MET A CA 1
ATOM 1465 C C . MET A 1 172 ? -9.241 4.028 8.771 1.00 96.88 172 MET A C 1
ATOM 1467 O O . MET A 1 172 ? -9.151 5.198 8.375 1.00 96.88 172 MET A O 1
ATOM 1471 N N . ASP A 1 173 ? -9.099 3.641 10.033 1.00 97.12 173 ASP A N 1
ATOM 1472 C CA . ASP A 1 173 ? -8.560 4.506 11.063 1.00 97.12 173 ASP A CA 1
ATOM 1473 C C . ASP A 1 173 ? -7.148 4.936 10.641 1.00 97.12 173 ASP A C 1
ATOM 1475 O O . ASP A 1 173 ? -6.244 4.126 10.403 1.00 97.12 173 ASP A O 1
ATOM 1479 N N . TRP A 1 174 ? -6.976 6.243 10.477 1.00 96.44 174 TRP A N 1
ATOM 1480 C CA . TRP A 1 174 ? -5.730 6.875 10.083 1.00 96.44 174 TRP A CA 1
ATOM 1481 C C . TRP A 1 174 ? -5.224 7.844 11.150 1.00 96.44 174 TRP A C 1
ATOM 1483 O O . TRP A 1 174 ? -4.796 8.969 10.862 1.00 96.44 174 TRP A O 1
ATOM 1493 N N . THR A 1 175 ? -5.252 7.377 12.394 1.00 94.12 175 THR A N 1
ATOM 1494 C CA . THR A 1 175 ? -4.656 8.013 13.569 1.00 94.12 175 THR A CA 1
ATOM 1495 C C . THR A 1 175 ? -3.225 7.530 13.816 1.00 94.12 175 THR A C 1
ATOM 1497 O O . THR A 1 175 ? -2.677 6.676 13.110 1.00 94.12 175 THR A O 1
ATOM 1500 N N . GLY A 1 176 ? -2.564 8.124 14.817 1.00 92.00 176 GLY A N 1
ATOM 1501 C CA . GLY A 1 176 ? -1.154 7.870 15.111 1.00 92.00 176 GLY A CA 1
ATOM 1502 C C . GLY A 1 176 ? -0.807 6.403 15.377 1.00 92.00 176 GLY A C 1
ATOM 1503 O O . GLY A 1 176 ? 0.243 5.941 14.920 1.00 92.00 176 GLY A O 1
ATOM 1504 N N . SER A 1 177 ? -1.664 5.672 16.094 1.00 92.62 177 SER A N 1
ATOM 1505 C CA . SER A 1 177 ? -1.458 4.248 16.392 1.00 92.62 177 SER A CA 1
ATOM 1506 C C . SER A 1 177 ? -1.647 3.367 15.154 1.00 92.62 177 SER A C 1
ATOM 1508 O O . SER A 1 177 ? -0.960 2.349 15.007 1.00 92.62 177 SER A O 1
ATOM 1510 N N . MET A 1 178 ? -2.487 3.807 14.212 1.00 96.00 178 MET A N 1
ATOM 1511 C CA . MET A 1 178 ? -2.915 3.003 13.070 1.00 96.00 178 MET A CA 1
ATOM 1512 C C . MET A 1 178 ? -2.055 3.122 11.809 1.00 96.00 178 MET A C 1
ATOM 1514 O O . MET A 1 178 ? -2.128 2.281 10.906 1.00 96.00 178 MET A O 1
ATOM 1518 N N . TYR A 1 179 ? -1.128 4.081 11.760 1.00 95.75 179 TYR A N 1
ATOM 1519 C CA . TYR A 1 179 ? -0.261 4.298 10.595 1.00 95.75 179 TYR A CA 1
ATOM 1520 C C . TYR A 1 179 ? 0.524 3.060 10.129 1.00 95.75 179 TYR A C 1
ATOM 1522 O O . TYR A 1 179 ? 0.723 2.874 8.924 1.00 95.75 179 TYR A O 1
ATOM 1530 N N . LYS A 1 180 ? 0.977 2.195 11.051 1.00 95.44 180 LYS A N 1
ATOM 1531 C CA . LYS A 1 180 ? 1.706 0.961 10.691 1.00 95.44 180 LYS A CA 1
ATOM 1532 C C . LYS A 1 180 ? 0.803 -0.042 9.964 1.00 95.44 180 LYS A C 1
ATOM 1534 O O . LYS A 1 180 ? 1.267 -0.718 9.049 1.00 95.44 180 LYS A O 1
ATOM 1539 N N . PHE A 1 181 ? -0.472 -0.111 10.340 1.00 96.19 181 PHE A N 1
ATOM 1540 C CA . PHE A 1 181 ? -1.446 -1.050 9.796 1.00 96.19 181 PHE A CA 1
ATOM 1541 C C . PHE A 1 181 ? -1.920 -0.615 8.411 1.00 96.19 181 PHE A C 1
ATOM 1543 O O . PHE A 1 181 ? -1.888 -1.414 7.477 1.00 96.19 181 PHE A O 1
ATOM 1550 N N . GLY A 1 182 ? -2.221 0.669 8.205 1.00 93.38 182 GLY A N 1
ATOM 1551 C CA . GLY A 1 182 ? -2.552 1.117 6.849 1.00 93.38 182 GLY A CA 1
ATOM 1552 C C . GLY A 1 182 ? -1.371 1.117 5.887 1.00 93.38 182 GLY A C 1
ATOM 1553 O O . GLY A 1 182 ? -1.561 0.903 4.691 1.00 93.38 182 GLY A O 1
ATOM 1554 N N . ALA A 1 183 ? -0.132 1.238 6.377 1.00 93.88 183 ALA A N 1
ATOM 1555 C CA . ALA A 1 183 ? 1.036 0.957 5.544 1.00 93.88 183 ALA A CA 1
ATOM 1556 C C . ALA A 1 183 ? 1.047 -0.503 5.045 1.00 93.88 183 ALA A C 1
ATOM 1558 O O . ALA A 1 183 ? 1.402 -0.741 3.890 1.00 93.88 183 ALA A O 1
ATOM 1559 N N . GLN A 1 184 ? 0.630 -1.474 5.872 1.00 94.62 184 GLN A N 1
ATOM 1560 C CA . GLN A 1 184 ? 0.506 -2.876 5.452 1.00 94.62 184 GLN A CA 1
ATOM 1561 C C . GLN A 1 184 ? -0.571 -3.059 4.381 1.00 94.62 184 GLN A C 1
ATOM 1563 O O . GLN A 1 184 ? -0.304 -3.739 3.392 1.00 94.62 184 GLN A O 1
ATOM 1568 N N . LEU A 1 185 ? -1.742 -2.427 4.533 1.00 93.88 185 LEU A N 1
ATOM 1569 C CA . LEU A 1 185 ? -2.812 -2.492 3.530 1.00 93.88 185 LEU A CA 1
ATOM 1570 C C . LEU A 1 185 ? -2.328 -1.992 2.167 1.00 93.88 185 LEU A C 1
ATOM 1572 O O . LEU A 1 185 ? -2.536 -2.634 1.142 1.00 93.88 185 LEU A O 1
ATOM 1576 N N . VAL A 1 186 ? -1.644 -0.849 2.152 1.00 90.94 186 VAL A N 1
ATOM 1577 C CA . VAL A 1 186 ? -1.163 -0.244 0.909 1.00 90.94 186 VAL A CA 1
ATOM 1578 C C . VAL A 1 186 ? -0.040 -1.068 0.273 1.00 90.94 186 VAL A C 1
ATOM 1580 O O . VAL A 1 186 ? 0.011 -1.200 -0.951 1.00 90.94 186 VAL A O 1
ATOM 1583 N N . LEU A 1 187 ? 0.827 -1.689 1.079 1.00 89.56 187 LEU A N 1
ATOM 1584 C CA . LEU A 1 187 ? 1.811 -2.660 0.592 1.00 89.56 187 LEU A CA 1
ATOM 1585 C C . LEU A 1 187 ? 1.147 -3.908 -0.007 1.00 89.56 187 LEU A C 1
ATOM 1587 O O . LEU A 1 187 ? 1.578 -4.377 -1.063 1.00 89.56 187 LEU A O 1
ATOM 1591 N N . TRP A 1 188 ? 0.097 -4.423 0.633 1.00 91.00 188 TRP A N 1
ATOM 1592 C CA . TRP A 1 188 ? -0.692 -5.540 0.118 1.00 91.00 188 TRP A CA 1
ATOM 1593 C C . TRP A 1 188 ? -1.368 -5.178 -1.212 1.00 91.00 188 TRP A C 1
ATOM 1595 O O . TRP A 1 188 ? -1.221 -5.904 -2.198 1.00 91.00 188 TRP A O 1
ATOM 1605 N N . HIS A 1 189 ? -2.007 -4.005 -1.285 1.00 89.00 189 HIS A N 1
ATOM 1606 C CA . HIS A 1 189 ? -2.646 -3.488 -2.501 1.00 89.00 189 HIS A CA 1
ATOM 1607 C C . HIS A 1 189 ? -1.644 -3.361 -3.648 1.00 89.00 189 HIS A C 1
ATOM 1609 O O . HIS A 1 189 ? -1.895 -3.835 -4.752 1.00 89.00 189 HIS A O 1
ATOM 1615 N N . LYS A 1 190 ? -0.455 -2.809 -3.376 1.00 85.81 190 LYS A N 1
ATOM 1616 C CA . LYS A 1 190 ? 0.640 -2.719 -4.350 1.00 85.81 190 LYS A CA 1
ATOM 1617 C C . LYS A 1 190 ? 1.017 -4.092 -4.917 1.00 85.81 190 LYS A C 1
ATOM 1619 O O . LYS A 1 190 ? 1.187 -4.228 -6.131 1.00 85.81 190 LYS A O 1
ATOM 1624 N N . TYR A 1 191 ? 1.151 -5.105 -4.059 1.00 80.94 191 TYR A N 1
ATOM 1625 C CA . TYR A 1 191 ? 1.481 -6.465 -4.489 1.00 80.94 191 TYR A CA 1
ATOM 1626 C C . TYR A 1 191 ? 0.370 -7.067 -5.364 1.00 80.94 191 TYR A C 1
ATOM 1628 O O . TYR A 1 191 ? 0.649 -7.604 -6.438 1.00 80.94 191 TYR A O 1
ATOM 1636 N N . ARG A 1 192 ? -0.898 -6.897 -4.981 1.00 81.19 192 ARG A N 1
ATOM 1637 C CA . ARG A 1 192 ? -2.056 -7.401 -5.736 1.00 81.19 192 ARG A CA 1
ATOM 1638 C C . ARG A 1 192 ? -2.263 -6.699 -7.077 1.00 81.19 192 ARG A C 1
ATOM 1640 O O . ARG A 1 192 ? -2.466 -7.374 -8.086 1.00 81.19 192 ARG A O 1
ATOM 1647 N N . THR A 1 193 ? -2.098 -5.382 -7.145 1.00 72.69 193 THR A N 1
ATOM 1648 C CA . THR A 1 193 ? -2.183 -4.636 -8.411 1.00 72.69 193 THR A CA 1
ATOM 1649 C C . THR A 1 193 ? -1.108 -5.087 -9.403 1.00 72.69 193 THR A C 1
ATOM 1651 O O . THR A 1 193 ? -1.399 -5.257 -10.583 1.00 72.69 193 THR A O 1
ATOM 1654 N N . SER A 1 194 ? 0.103 -5.417 -8.935 1.00 62.38 194 SER A N 1
ATOM 1655 C CA . SER A 1 194 ? 1.164 -5.964 -9.804 1.00 62.38 194 SER A CA 1
ATOM 1656 C C . SER A 1 194 ? 0.830 -7.331 -10.429 1.00 62.38 194 SER A C 1
ATOM 1658 O O . SER A 1 194 ? 1.458 -7.743 -11.404 1.00 62.38 194 SER A O 1
ATOM 1660 N N . THR A 1 195 ? -0.181 -8.021 -9.891 1.00 60.44 195 THR A N 1
ATOM 1661 C CA . THR A 1 195 ? -0.695 -9.310 -10.387 1.00 60.44 195 THR A CA 1
ATOM 1662 C C . THR A 1 195 ? -2.055 -9.180 -11.081 1.00 60.44 195 THR A C 1
ATOM 1664 O O . THR A 1 195 ? -2.670 -10.191 -11.407 1.00 60.44 195 THR A O 1
ATOM 1667 N N . ASN A 1 196 ? -2.503 -7.944 -11.346 1.00 60.41 196 ASN A N 1
ATOM 1668 C CA . ASN A 1 196 ? -3.791 -7.607 -11.959 1.00 60.41 196 ASN A CA 1
ATOM 1669 C C . ASN A 1 196 ? -5.004 -8.196 -11.210 1.00 60.41 196 ASN A C 1
ATOM 1671 O O . ASN A 1 196 ? -6.015 -8.542 -11.814 1.00 60.41 196 ASN A O 1
ATOM 1675 N N . ASN A 1 197 ? -4.872 -8.326 -9.887 1.00 63.00 197 ASN A N 1
ATOM 1676 C CA . ASN A 1 197 ? -5.857 -8.931 -8.992 1.00 63.00 197 ASN A CA 1
ATOM 1677 C C . ASN A 1 197 ? -6.194 -7.968 -7.841 1.00 63.00 197 ASN A C 1
ATOM 1679 O O . ASN A 1 197 ? -6.161 -8.339 -6.669 1.00 63.00 197 ASN A O 1
ATOM 1683 N N . SER A 1 198 ? -6.363 -6.682 -8.164 1.00 67.00 198 SER A N 1
ATOM 1684 C CA . SER A 1 198 ? -6.660 -5.665 -7.156 1.00 67.00 198 SER A CA 1
ATOM 1685 C C . SER A 1 198 ? -8.124 -5.756 -6.735 1.00 67.00 198 SER A C 1
ATOM 1687 O O . SER A 1 198 ? -9.020 -5.486 -7.532 1.00 67.00 198 SER A O 1
ATOM 1689 N N . SER A 1 199 ? -8.340 -6.129 -5.476 1.00 82.50 199 SER A N 1
ATOM 1690 C CA . SER A 1 199 ? -9.662 -6.265 -4.870 1.00 82.50 199 SER A CA 1
ATOM 1691 C C . SER A 1 199 ? -10.237 -4.954 -4.341 1.00 82.50 199 SER A C 1
ATOM 1693 O O . SER A 1 199 ? -11.416 -4.916 -4.036 1.00 82.50 199 SER A O 1
ATOM 1695 N N . ILE A 1 200 ? -9.444 -3.890 -4.171 1.00 91.44 200 ILE A N 1
ATOM 1696 C CA . ILE A 1 200 ? -9.906 -2.663 -3.500 1.00 91.44 200 ILE A CA 1
ATOM 1697 C C . ILE A 1 200 ? -10.346 -1.631 -4.531 1.00 91.44 200 ILE A C 1
ATOM 1699 O O . ILE A 1 200 ? -9.575 -1.269 -5.418 1.00 91.44 200 ILE A O 1
ATOM 1703 N N . ARG A 1 201 ? -11.573 -1.123 -4.380 1.00 91.12 201 ARG A N 1
ATOM 1704 C CA . ARG A 1 201 ? -12.153 -0.080 -5.241 1.00 91.12 201 ARG A CA 1
ATOM 1705 C C . ARG A 1 201 ? -12.049 1.294 -4.620 1.00 91.12 201 ARG A C 1
ATOM 1707 O O . ARG A 1 201 ? -11.770 2.262 -5.324 1.00 91.12 201 ARG A O 1
ATOM 1714 N N . HIS A 1 202 ? -12.225 1.364 -3.303 1.00 94.38 202 HIS A N 1
ATOM 1715 C CA . HIS A 1 202 ? -12.288 2.625 -2.582 1.00 94.38 202 HIS A CA 1
ATOM 1716 C C . HIS A 1 202 ? -11.514 2.573 -1.276 1.00 94.38 202 HIS A C 1
ATOM 1718 O O . HIS A 1 202 ? -11.545 1.572 -0.564 1.00 94.38 202 HIS A O 1
ATOM 1724 N N . PHE A 1 203 ? -10.887 3.700 -0.939 1.00 96.00 203 PHE A N 1
ATOM 1725 C CA . PHE A 1 203 ? -10.298 3.929 0.376 1.00 96.00 203 PHE A CA 1
ATOM 1726 C C . PHE A 1 203 ? -10.965 5.129 1.040 1.00 96.00 203 PHE A C 1
ATOM 1728 O O . PHE A 1 203 ? -11.113 6.192 0.426 1.00 96.00 203 PHE A O 1
ATOM 1735 N N . VAL A 1 204 ? -11.300 4.984 2.315 1.00 97.56 204 VAL A N 1
ATOM 1736 C CA . VAL A 1 204 ? -11.736 6.066 3.193 1.00 97.56 204 VAL A CA 1
ATOM 1737 C C . VAL A 1 204 ? -10.811 6.097 4.397 1.00 97.56 204 VAL A C 1
ATOM 1739 O O . VAL A 1 204 ? -10.594 5.080 5.039 1.00 97.56 204 VAL A O 1
ATOM 1742 N N . PHE A 1 205 ? -10.259 7.264 4.695 1.00 97.69 205 PHE A N 1
ATOM 1743 C CA . PHE A 1 205 ? -9.387 7.497 5.840 1.00 97.69 205 PHE A CA 1
ATOM 1744 C C . PHE A 1 205 ? -10.086 8.444 6.802 1.00 97.69 205 PHE A C 1
ATOM 1746 O O . PHE A 1 205 ? -10.664 9.439 6.350 1.00 97.69 205 PHE A O 1
ATOM 1753 N N . PHE A 1 206 ? -9.974 8.201 8.101 1.00 97.75 206 PHE A N 1
ATOM 1754 C CA . PHE A 1 206 ? -10.404 9.160 9.114 1.00 97.75 206 PHE A CA 1
ATOM 1755 C C . PHE A 1 206 ? -9.314 9.425 10.150 1.00 97.75 206 PHE A C 1
ATOM 1757 O O . PHE A 1 206 ? -8.424 8.611 10.342 1.00 97.75 206 PHE A O 1
ATOM 1764 N N . ASN A 1 207 ? -9.318 10.618 10.743 1.00 96.12 207 ASN A N 1
ATOM 1765 C CA . ASN A 1 207 ? -8.323 11.033 11.743 1.00 96.12 207 ASN A CA 1
ATOM 1766 C C . ASN A 1 207 ? -8.945 11.760 12.941 1.00 96.12 207 ASN A C 1
ATOM 1768 O O . ASN A 1 207 ? -8.263 12.574 13.578 1.00 96.12 207 ASN A O 1
ATOM 1772 N N . ASP A 1 208 ? -10.253 11.557 13.129 1.00 94.50 208 ASP A N 1
ATOM 1773 C CA . ASP A 1 208 ? -11.047 12.102 14.227 1.00 94.50 208 ASP A CA 1
ATOM 1774 C C . ASP A 1 208 ? -10.998 13.624 14.322 1.00 94.50 208 ASP A C 1
ATOM 1776 O O . ASP A 1 208 ? -10.613 14.267 15.302 1.00 94.50 208 ASP A O 1
ATOM 1780 N N . GLY A 1 209 ? -11.425 14.241 13.219 1.00 94.25 209 GLY A N 1
ATOM 1781 C CA . GLY A 1 209 ? -11.800 15.647 13.219 1.00 94.25 209 GLY A CA 1
ATOM 1782 C C . GLY A 1 209 ? -10.659 16.641 13.021 1.00 94.25 209 GLY A C 1
ATOM 1783 O O . GLY A 1 209 ? -10.827 17.810 13.359 1.00 94.25 209 GLY A O 1
ATOM 1784 N N . ASN A 1 210 ? -9.525 16.263 12.417 1.00 94.81 210 ASN A N 1
ATOM 1785 C CA . ASN A 1 210 ? -8.468 17.204 11.999 1.00 94.81 210 ASN A CA 1
ATOM 1786 C C . ASN A 1 210 ? -7.894 18.089 13.129 1.00 94.81 210 ASN A C 1
ATOM 1788 O O . ASN A 1 210 ? -7.800 19.310 12.962 1.00 94.81 210 ASN A O 1
ATOM 1792 N N . LYS A 1 211 ? -7.508 17.489 14.265 1.00 92.75 211 LYS A N 1
ATOM 1793 C CA . LYS A 1 211 ? -7.004 18.192 15.472 1.00 92.75 211 LYS A CA 1
ATOM 1794 C C . LYS A 1 211 ? -8.040 19.078 16.167 1.00 92.75 211 LYS A C 1
ATOM 1796 O O . LYS A 1 211 ? -7.669 19.979 16.921 1.00 92.75 211 LYS A O 1
ATOM 1801 N N . ARG A 1 212 ? -9.332 18.852 15.922 1.00 93.56 212 ARG A N 1
ATOM 1802 C CA . ARG A 1 212 ? -10.385 19.403 16.782 1.00 93.56 212 ARG A CA 1
ATOM 1803 C C . ARG A 1 212 ? -10.146 18.973 18.226 1.00 93.56 212 ARG A C 1
ATOM 1805 O O . ARG A 1 212 ? -9.669 17.871 18.477 1.00 93.56 212 ARG A O 1
ATOM 1812 N N . THR A 1 213 ? -10.478 19.843 19.172 1.00 92.44 213 THR A N 1
ATOM 1813 C CA . THR A 1 213 ? -10.501 19.460 20.590 1.00 92.44 213 THR A CA 1
ATOM 1814 C C . THR A 1 213 ? -11.712 18.571 20.865 1.00 92.44 213 THR A C 1
ATOM 1816 O O . THR A 1 213 ? -12.696 18.658 20.134 1.00 92.44 213 THR A O 1
ATOM 1819 N N . THR A 1 214 ? -11.688 17.757 21.925 1.00 91.06 214 THR A N 1
ATOM 1820 C CA . THR A 1 214 ? -12.787 16.833 22.280 1.00 91.06 214 THR A CA 1
ATOM 1821 C C . THR A 1 214 ? -14.167 17.499 22.244 1.00 91.06 214 THR A C 1
ATOM 1823 O O . THR A 1 214 ? -15.083 16.993 21.608 1.00 91.06 214 THR A O 1
ATOM 1826 N N . ASN A 1 215 ? -14.305 18.708 22.800 1.00 92.38 215 ASN A N 1
ATOM 1827 C CA . ASN A 1 215 ? -15.582 19.438 22.825 1.00 92.38 215 ASN A CA 1
ATOM 1828 C C . ASN A 1 215 ? -16.101 19.856 21.433 1.00 92.38 215 ASN A C 1
ATOM 1830 O O . ASN A 1 215 ? -17.265 20.219 21.290 1.00 92.38 215 ASN A O 1
ATOM 1834 N N . GLN A 1 216 ? -15.244 19.862 20.410 1.00 93.69 216 GLN A N 1
ATOM 1835 C CA . GLN A 1 216 ? -15.599 20.181 19.023 1.00 93.69 216 GLN A CA 1
ATOM 1836 C C . GLN A 1 216 ? -15.928 18.929 18.191 1.00 93.69 216 GLN A C 1
ATOM 1838 O O . GLN A 1 216 ? -16.368 19.059 17.041 1.00 93.69 216 GLN A O 1
ATOM 1843 N N . LYS A 1 217 ? -15.697 17.730 18.736 1.00 94.06 217 LYS A N 1
ATOM 1844 C CA . LYS A 1 217 ? -15.951 16.440 18.085 1.00 94.06 217 LYS A CA 1
ATOM 1845 C C . LYS A 1 217 ? -17.389 16.001 18.363 1.00 94.06 217 LYS A C 1
ATOM 1847 O O . LYS A 1 217 ? -17.664 15.142 19.191 1.00 94.06 217 LYS A O 1
ATOM 1852 N N . VAL A 1 218 ? -18.321 16.696 17.714 1.00 95.75 218 VAL A N 1
ATOM 1853 C CA . VAL A 1 218 ? -19.759 16.419 17.820 1.00 95.75 218 VAL A CA 1
ATOM 1854 C C . VAL A 1 218 ? -20.105 15.217 16.945 1.00 95.75 218 VAL A C 1
ATOM 1856 O O . VAL A 1 218 ? -19.864 15.276 15.741 1.00 95.75 218 VAL A O 1
ATOM 1859 N N . ILE A 1 219 ? -20.724 14.188 17.531 1.00 96.88 219 ILE A N 1
ATOM 1860 C CA . ILE A 1 219 ? -21.167 12.964 16.841 1.00 96.88 219 ILE A CA 1
ATOM 1861 C C . ILE A 1 219 ? -21.932 13.294 15.548 1.00 96.88 219 ILE A C 1
ATOM 1863 O O . ILE A 1 219 ? -22.844 14.128 15.525 1.00 96.88 219 ILE A O 1
ATOM 1867 N N . GLY A 1 220 ? -21.539 12.648 14.449 1.00 94.69 220 GLY A N 1
ATOM 1868 C CA . GLY A 1 220 ? -22.098 12.857 13.110 1.00 94.69 220 GLY A CA 1
ATOM 1869 C C . GLY A 1 220 ? -21.575 14.105 12.391 1.00 94.69 220 GLY A C 1
ATOM 1870 O O . GLY A 1 220 ? -22.005 14.392 11.270 1.00 94.69 220 GLY A O 1
ATOM 1871 N N . ARG A 1 221 ? -20.706 14.894 13.034 1.00 95.38 221 ARG A N 1
ATOM 1872 C CA . ARG A 1 221 ? -20.132 16.146 12.511 1.00 95.38 221 ARG A CA 1
ATOM 1873 C C . ARG A 1 221 ? -18.676 16.349 12.935 1.00 95.38 221 ARG A C 1
ATOM 1875 O O . ARG A 1 221 ? -18.162 17.468 12.787 1.00 95.38 221 ARG A O 1
ATOM 1882 N N . THR A 1 222 ? -18.003 15.317 13.436 1.00 96.00 222 THR A N 1
ATOM 1883 C CA . THR A 1 222 ? -16.596 15.350 13.847 1.00 96.00 222 THR A CA 1
ATOM 1884 C C . THR A 1 222 ? -15.709 15.694 12.655 1.00 96.00 222 THR A C 1
ATOM 1886 O O . THR A 1 222 ? -14.867 16.597 12.734 1.00 96.00 222 THR A O 1
ATOM 1889 N N . GLY A 1 223 ? -15.989 15.087 11.500 1.00 95.50 223 GLY A N 1
ATOM 1890 C CA . GLY A 1 223 ? -15.253 15.314 10.262 1.00 95.50 223 GLY A CA 1
ATOM 1891 C C . GLY A 1 223 ? -13.884 14.635 10.258 1.00 95.50 223 GLY A C 1
ATOM 1892 O O . GLY A 1 223 ? -13.659 13.643 10.934 1.00 95.50 223 GLY A O 1
ATOM 1893 N N . GLY A 1 224 ? -12.945 15.137 9.452 1.00 96.62 224 GLY A N 1
ATOM 1894 C CA . GLY A 1 224 ? -11.662 14.440 9.278 1.00 96.62 224 GLY A CA 1
ATOM 1895 C C . GLY A 1 224 ? -11.765 13.158 8.454 1.00 96.62 224 GLY A C 1
ATOM 1896 O O . GLY A 1 224 ? -10.865 12.338 8.524 1.00 96.62 224 GLY A O 1
ATOM 1897 N N . VAL A 1 225 ? -12.826 13.015 7.654 1.00 97.81 225 VAL A N 1
ATOM 1898 C CA . VAL A 1 225 ? -13.059 11.883 6.751 1.00 97.81 225 VAL A CA 1
ATOM 1899 C C . VAL A 1 225 ? -12.627 12.239 5.327 1.00 97.81 225 VAL A C 1
ATOM 1901 O O . VAL A 1 225 ? -13.028 13.270 4.777 1.00 97.81 225 VAL A O 1
ATOM 1904 N N . TYR A 1 226 ? -11.830 11.372 4.709 1.00 97.31 226 TYR A N 1
ATOM 1905 C CA . TYR A 1 226 ? -11.196 11.590 3.412 1.00 97.31 226 TYR A CA 1
ATOM 1906 C C . TYR A 1 226 ? -11.378 10.374 2.509 1.00 97.31 226 TYR A C 1
ATOM 1908 O O . TYR A 1 226 ? -10.942 9.280 2.839 1.00 97.31 226 TYR A O 1
ATOM 1916 N N . ARG A 1 227 ? -11.988 10.571 1.338 1.00 94.94 227 ARG A N 1
ATOM 1917 C CA . ARG A 1 227 ? -12.243 9.512 0.351 1.00 94.94 227 ARG A CA 1
ATOM 1918 C C . ARG A 1 227 ? -11.214 9.602 -0.771 1.00 94.94 227 ARG A C 1
ATOM 1920 O O . ARG A 1 227 ? -11.125 10.646 -1.424 1.00 94.94 227 ARG A O 1
ATOM 1927 N N . ALA A 1 228 ? -10.461 8.536 -1.016 1.00 87.38 228 ALA A N 1
ATOM 1928 C CA . ALA A 1 228 ? -9.639 8.428 -2.213 1.00 87.38 228 ALA A CA 1
ATOM 1929 C C . ALA A 1 228 ? -10.525 8.006 -3.390 1.00 87.38 228 ALA A C 1
ATOM 1931 O O . ALA A 1 228 ? -11.217 6.997 -3.323 1.00 87.38 228 ALA A O 1
ATOM 1932 N N . ARG A 1 229 ? -10.499 8.780 -4.478 1.00 76.75 229 ARG A N 1
ATOM 1933 C CA . ARG A 1 229 ? -11.270 8.501 -5.706 1.00 76.75 229 ARG A CA 1
ATOM 1934 C C . ARG A 1 229 ? -10.493 7.649 -6.714 1.00 76.75 229 ARG A C 1
ATOM 1936 O O . ARG A 1 229 ? -10.757 7.711 -7.909 1.00 76.75 229 ARG A O 1
ATOM 1943 N N . THR A 1 230 ? -9.451 6.971 -6.256 1.00 80.00 230 THR A N 1
ATOM 1944 C CA . THR A 1 230 ? -8.482 6.301 -7.115 1.00 80.00 230 THR A CA 1
ATOM 1945 C C . THR A 1 230 ? -7.818 5.159 -6.367 1.00 80.00 230 THR A C 1
ATOM 1947 O O . THR A 1 230 ? -7.586 5.238 -5.160 1.00 80.00 230 THR A O 1
ATOM 1950 N N . THR A 1 231 ? -7.504 4.111 -7.119 1.00 81.19 231 THR A N 1
ATOM 1951 C CA . THR A 1 231 ? -6.741 2.946 -6.675 1.00 81.19 231 THR A CA 1
ATOM 1952 C C . THR A 1 231 ? -5.250 3.086 -6.984 1.00 81.19 231 THR A C 1
ATOM 1954 O O . THR A 1 231 ? -4.474 2.178 -6.678 1.00 81.19 231 THR A O 1
ATOM 1957 N N . GLU A 1 232 ? -4.840 4.205 -7.589 1.00 84.50 232 GLU A N 1
ATOM 1958 C CA . GLU A 1 232 ? -3.444 4.491 -7.899 1.00 84.50 232 GLU A CA 1
ATOM 1959 C C . GLU A 1 232 ? -2.644 4.708 -6.619 1.00 84.50 232 GLU A C 1
ATOM 1961 O O . GLU A 1 232 ? -2.944 5.581 -5.799 1.00 84.50 232 GLU A O 1
ATOM 1966 N N . LEU A 1 233 ? -1.585 3.913 -6.474 1.00 86.12 233 LEU A N 1
ATOM 1967 C CA . LEU A 1 233 ? -0.752 3.875 -5.276 1.00 86.12 233 LEU A CA 1
ATOM 1968 C C . LEU A 1 233 ? -0.236 5.262 -4.880 1.00 86.12 233 LEU A C 1
ATOM 1970 O O . LEU A 1 233 ? -0.210 5.602 -3.700 1.00 86.12 233 LEU A O 1
ATOM 1974 N N . GLU A 1 234 ? 0.171 6.070 -5.858 1.00 86.38 234 GLU A N 1
ATOM 1975 C CA . GLU A 1 234 ? 0.730 7.394 -5.603 1.00 86.38 234 GLU A CA 1
ATOM 1976 C C . GLU A 1 234 ? -0.274 8.333 -4.933 1.00 86.38 234 GLU A C 1
ATOM 1978 O O . GLU A 1 234 ? 0.041 8.983 -3.933 1.00 86.38 234 GLU A O 1
ATOM 1983 N N . GLU A 1 235 ? -1.496 8.363 -5.447 1.00 90.00 235 GLU A N 1
ATOM 1984 C CA . GLU A 1 235 ? -2.558 9.217 -4.934 1.00 90.00 235 GLU A CA 1
ATOM 1985 C C . GLU A 1 235 ? -3.061 8.733 -3.570 1.00 90.00 235 GLU A C 1
ATOM 1987 O O . GLU A 1 235 ? -3.306 9.554 -2.682 1.00 90.00 235 GLU A O 1
ATOM 1992 N N . ILE A 1 236 ? -3.109 7.413 -3.351 1.00 92.06 236 ILE A N 1
ATOM 1993 C CA . ILE A 1 236 ? -3.391 6.825 -2.034 1.00 92.06 236 ILE A CA 1
ATOM 1994 C C . ILE A 1 236 ? -2.351 7.301 -1.011 1.00 92.06 236 ILE A C 1
ATOM 1996 O O . ILE A 1 236 ? -2.706 7.813 0.052 1.00 92.06 236 ILE A O 1
ATOM 2000 N N . VAL A 1 237 ? -1.057 7.205 -1.332 1.00 91.88 237 VAL A N 1
ATOM 2001 C CA . VAL A 1 237 ? 0.011 7.618 -0.407 1.00 91.88 237 VAL A CA 1
ATOM 2002 C C . VAL A 1 237 ? 0.018 9.133 -0.186 1.00 91.88 237 VAL A C 1
ATOM 2004 O O . VAL A 1 237 ? 0.227 9.588 0.943 1.00 91.88 237 VAL A O 1
ATOM 2007 N N . LYS A 1 238 ? -0.244 9.943 -1.220 1.00 92.50 238 LYS A N 1
ATOM 2008 C CA . LYS A 1 238 ? -0.425 11.398 -1.066 1.00 92.50 238 LYS A CA 1
ATOM 2009 C C . LYS A 1 238 ? -1.580 11.715 -0.117 1.00 92.50 238 LYS A C 1
ATOM 2011 O O . LYS A 1 238 ? -1.414 12.576 0.750 1.00 92.50 238 LYS A O 1
ATOM 2016 N N . MET A 1 239 ? -2.703 11.003 -0.235 1.00 94.75 239 MET A N 1
ATOM 2017 C CA . MET A 1 239 ? -3.841 11.139 0.675 1.00 94.75 239 MET A CA 1
ATOM 2018 C C . MET A 1 239 ? -3.435 10.792 2.110 1.00 94.75 239 MET A C 1
ATOM 2020 O O . MET A 1 239 ? -3.599 11.623 2.997 1.00 94.75 239 MET A O 1
ATOM 2024 N N . MET A 1 240 ? -2.804 9.638 2.342 1.00 94.88 240 MET A N 1
ATOM 2025 C CA . MET A 1 240 ? -2.326 9.227 3.672 1.00 94.88 240 MET A CA 1
ATOM 2026 C C . MET A 1 240 ? -1.434 10.289 4.331 1.00 94.88 240 MET A C 1
ATOM 2028 O O . MET A 1 240 ? -1.612 10.632 5.501 1.00 94.88 240 MET A O 1
ATOM 2032 N N . LEU A 1 241 ? -0.485 10.850 3.576 1.00 94.69 241 LEU A N 1
ATOM 2033 C CA . LEU A 1 241 ? 0.405 11.909 4.059 1.00 94.69 241 LEU A CA 1
ATOM 2034 C C . LEU A 1 241 ? -0.344 13.214 4.354 1.00 94.69 241 LEU A C 1
ATOM 2036 O O . LEU A 1 241 ? -0.014 13.926 5.307 1.00 94.69 241 LEU A O 1
ATOM 2040 N N . PHE A 1 242 ? -1.350 13.539 3.544 1.00 95.50 242 PHE A N 1
ATOM 2041 C CA . PHE A 1 242 ? -2.199 14.703 3.752 1.00 95.50 242 PHE A CA 1
ATOM 2042 C C . PHE A 1 242 ? -3.057 14.565 5.017 1.00 95.50 242 PHE A C 1
ATOM 2044 O O . PHE A 1 242 ? -3.069 15.487 5.836 1.00 95.50 242 PHE A O 1
ATOM 2051 N N . VAL A 1 243 ? -3.708 13.416 5.218 1.00 95.75 243 VAL A N 1
ATOM 2052 C CA . VAL A 1 243 ? -4.539 13.136 6.401 1.00 95.75 243 VAL A CA 1
ATOM 2053 C C . VAL A 1 243 ? -3.692 13.119 7.678 1.00 95.75 243 VAL A C 1
ATOM 2055 O O . VAL A 1 243 ? -4.049 13.792 8.645 1.00 95.75 243 VAL A O 1
ATOM 2058 N N . MET A 1 244 ? -2.507 12.496 7.641 1.00 94.81 244 MET A N 1
ATOM 2059 C CA . MET A 1 244 ? -1.533 12.511 8.747 1.00 94.81 244 MET A CA 1
ATOM 2060 C C . MET A 1 244 ? -1.142 13.941 9.164 1.00 94.81 244 MET A C 1
ATOM 2062 O O . MET A 1 244 ? -0.985 14.252 10.345 1.00 94.81 244 MET A O 1
ATOM 2066 N N . LYS A 1 245 ? -0.989 14.865 8.204 1.00 95.06 245 LYS A N 1
ATOM 2067 C CA . LYS A 1 245 ? -0.680 16.277 8.500 1.00 95.06 245 LYS A CA 1
ATOM 2068 C C . LYS A 1 245 ? -1.854 16.995 9.178 1.00 95.06 245 LYS A C 1
ATOM 2070 O O . LYS A 1 245 ? -1.643 17.941 9.952 1.00 95.06 245 LYS A O 1
ATOM 2075 N N . LYS A 1 246 ? -3.082 16.579 8.866 1.00 95.94 246 LYS A N 1
ATOM 2076 C CA . LYS A 1 246 ? -4.316 17.182 9.375 1.00 95.94 246 LYS A CA 1
ATOM 2077 C C . LYS A 1 246 ? -4.618 16.793 10.818 1.00 95.94 246 LYS A C 1
ATOM 2079 O O . LYS A 1 246 ? -5.180 17.630 11.510 1.00 95.94 246 LYS A O 1
ATOM 2084 N N . GLY A 1 247 ? -4.184 15.626 11.285 1.00 92.38 247 GLY A N 1
ATOM 2085 C CA . GLY A 1 247 ? -4.420 15.140 12.647 1.00 92.38 247 GLY A CA 1
ATOM 2086 C C . GLY A 1 247 ? -4.006 13.688 12.819 1.00 92.38 247 GLY A C 1
ATOM 2087 O O . GLY A 1 247 ? -3.715 13.022 11.832 1.00 92.38 247 GLY A O 1
ATOM 2088 N N . ASN A 1 248 ? -3.933 13.241 14.070 1.00 88.12 248 ASN A N 1
ATOM 2089 C CA . ASN A 1 248 ? -3.488 11.902 14.451 1.00 88.12 248 ASN A CA 1
ATOM 2090 C C . ASN A 1 248 ? -4.342 11.288 15.582 1.00 88.12 248 ASN A C 1
ATOM 2092 O O . ASN A 1 248 ? -3.792 10.480 16.327 1.00 88.12 248 ASN A O 1
ATOM 2096 N N . GLY A 1 249 ? -5.611 11.695 15.730 1.00 75.25 249 GLY A N 1
ATOM 2097 C CA . GLY A 1 249 ? -6.492 11.313 16.847 1.00 75.25 249 GLY A CA 1
ATOM 2098 C C . GLY A 1 249 ? -6.564 12.426 17.890 1.00 75.25 249 GLY A C 1
ATOM 2099 O O . GLY A 1 249 ? -6.885 13.576 17.579 1.00 75.25 249 GLY A O 1
ATOM 2100 N N . GLY A 1 250 ? -6.195 12.163 19.130 1.00 81.94 250 GLY A N 1
ATOM 2101 C CA . GLY A 1 250 ? -5.972 13.202 20.139 1.00 81.94 250 GLY A CA 1
ATOM 2102 C C . GLY A 1 250 ? -6.458 12.753 21.502 1.00 81.94 250 GLY A C 1
ATOM 2103 O O . GLY A 1 250 ? -5.657 12.655 22.425 1.00 81.94 250 GLY A O 1
ATOM 2104 N N . ASP A 1 251 ? -7.751 12.469 21.605 1.00 86.25 251 ASP A N 1
ATOM 2105 C CA . ASP A 1 251 ? -8.357 11.672 22.670 1.00 86.25 251 ASP A CA 1
ATOM 2106 C C . ASP A 1 251 ? -8.613 10.242 22.175 1.00 86.25 251 ASP A C 1
ATOM 2108 O O . ASP A 1 251 ? -8.427 9.971 20.996 1.00 86.25 251 ASP A O 1
ATOM 2112 N N . SER A 1 252 ? -8.955 9.333 23.093 1.00 87.56 252 SER A N 1
ATOM 2113 C CA . SER A 1 252 ? -9.056 7.895 22.801 1.00 87.56 252 SER A CA 1
ATOM 2114 C C . SER A 1 252 ? -10.199 7.508 21.853 1.00 87.56 252 SER A C 1
ATOM 2116 O O . SER A 1 252 ? -9.968 6.629 21.034 1.00 87.56 252 SER A O 1
ATOM 2118 N N . PRO A 1 253 ? -11.416 8.084 21.956 1.00 93.56 253 PRO A N 1
ATOM 2119 C CA . PRO A 1 253 ? -12.513 7.707 21.066 1.00 93.56 253 PRO A CA 1
ATOM 2120 C C . PRO A 1 253 ? -12.322 8.251 19.647 1.00 93.56 253 PRO A C 1
ATOM 2122 O O . PRO A 1 253 ? -11.942 9.410 19.492 1.00 93.56 253 PRO A O 1
ATOM 2125 N N . GLU A 1 254 ? -12.666 7.477 18.623 1.00 95.69 254 GLU A N 1
ATOM 2126 C CA . GLU A 1 254 ? -12.467 7.841 17.209 1.00 95.69 254 GLU A CA 1
ATOM 2127 C C . GLU A 1 254 ? -13.804 7.824 16.424 1.00 95.69 254 GLU A C 1
ATOM 2129 O O . GLU A 1 254 ? -14.810 7.311 16.910 1.00 95.69 254 GLU A O 1
ATOM 2134 N N . ASN A 1 255 ? -13.873 8.459 15.244 1.00 97.38 255 ASN A N 1
ATOM 2135 C CA . ASN A 1 255 ? -15.129 8.668 14.495 1.00 97.38 255 ASN A CA 1
ATOM 2136 C C . ASN A 1 255 ? -15.381 7.656 13.356 1.00 97.38 255 ASN A C 1
ATOM 2138 O O . ASN A 1 255 ? -15.588 8.027 12.190 1.00 97.38 255 ASN A O 1
ATOM 2142 N N . ASP A 1 256 ? -15.338 6.371 13.698 1.00 98.44 256 ASP A N 1
ATOM 2143 C CA . ASP A 1 256 ? -15.446 5.243 12.773 1.00 98.44 256 ASP A CA 1
ATOM 2144 C C . ASP A 1 256 ? -16.749 5.245 11.963 1.00 98.44 256 ASP A C 1
ATOM 2146 O O . ASP A 1 256 ? -16.727 5.026 10.745 1.00 98.44 256 ASP A O 1
ATOM 2150 N N . LEU A 1 257 ? -17.899 5.502 12.600 1.00 98.56 257 LEU A N 1
ATOM 2151 C CA . LEU A 1 257 ? -19.195 5.367 11.930 1.00 98.56 257 LEU A CA 1
ATOM 2152 C C . LEU A 1 257 ? -19.471 6.523 10.970 1.00 98.56 257 LEU A C 1
ATOM 2154 O O . LEU A 1 257 ? -20.038 6.304 9.899 1.00 98.56 257 LEU A O 1
ATOM 2158 N N . GLU A 1 258 ? -19.028 7.742 11.283 1.00 98.25 258 GLU A N 1
ATOM 2159 C CA . GLU A 1 258 ? -19.014 8.859 10.336 1.00 98.25 258 GLU A CA 1
ATOM 2160 C C . GLU A 1 258 ? -18.238 8.490 9.063 1.00 98.25 258 GLU A C 1
ATOM 2162 O O . GLU A 1 258 ? -18.686 8.794 7.951 1.00 98.25 258 GLU A O 1
ATOM 2167 N N . ALA A 1 259 ? -17.092 7.818 9.208 1.00 98.19 259 ALA A N 1
ATOM 2168 C CA . ALA A 1 259 ? -16.271 7.391 8.082 1.00 98.19 259 ALA A CA 1
ATOM 2169 C C . ALA A 1 259 ? -16.923 6.255 7.280 1.00 98.19 259 ALA A C 1
ATOM 2171 O O . ALA A 1 259 ? -16.973 6.336 6.046 1.00 98.19 259 ALA A O 1
ATOM 2172 N N . LEU A 1 260 ? -17.476 5.245 7.964 1.00 98.44 260 LEU A N 1
ATOM 2173 C CA . LEU A 1 260 ? -18.233 4.158 7.341 1.00 98.44 260 LEU A CA 1
ATOM 2174 C C . LEU A 1 260 ? -19.410 4.701 6.538 1.00 98.44 260 LEU A C 1
ATOM 2176 O O . LEU A 1 260 ? -19.503 4.443 5.341 1.00 98.44 260 LEU A O 1
ATOM 2180 N N . LEU A 1 261 ? -20.260 5.525 7.150 1.00 98.31 261 LEU A N 1
ATOM 2181 C CA . LEU A 1 261 ? -21.423 6.113 6.486 1.00 98.31 261 LEU A CA 1
ATOM 2182 C C . LEU A 1 261 ? -21.017 6.991 5.298 1.00 98.31 261 LEU A C 1
ATOM 2184 O O . LEU A 1 261 ? -21.660 6.942 4.251 1.00 98.31 261 LEU A O 1
ATOM 2188 N N . ALA A 1 262 ? -19.928 7.755 5.410 1.00 97.38 262 ALA A N 1
ATOM 2189 C CA . ALA A 1 262 ? -19.432 8.567 4.303 1.00 97.38 262 ALA A CA 1
ATOM 2190 C C . ALA A 1 262 ? -18.921 7.733 3.116 1.00 97.38 262 ALA A C 1
ATOM 2192 O O . ALA A 1 262 ? -19.026 8.178 1.970 1.00 97.38 262 ALA A O 1
ATOM 2193 N N . GLY A 1 263 ? -18.343 6.556 3.365 1.00 96.81 263 GLY A N 1
ATOM 2194 C CA . GLY A 1 263 ? -18.009 5.603 2.309 1.00 96.81 263 GLY A CA 1
ATOM 2195 C C . GLY A 1 263 ? -19.268 4.977 1.719 1.00 96.81 263 GLY A C 1
ATOM 2196 O O . GLY A 1 263 ? -19.468 5.006 0.507 1.00 96.81 263 GLY A O 1
ATOM 2197 N N . ILE A 1 264 ? -20.152 4.505 2.596 1.00 96.56 264 ILE A N 1
ATOM 2198 C CA . ILE A 1 264 ? -21.352 3.758 2.239 1.00 96.56 264 ILE A CA 1
ATOM 2199 C C . ILE A 1 264 ? -22.312 4.568 1.363 1.00 96.56 264 ILE A C 1
ATOM 2201 O O . ILE A 1 264 ? -22.801 4.074 0.351 1.00 96.56 264 ILE A O 1
ATOM 2205 N N . GLN A 1 265 ? -22.554 5.825 1.734 1.00 95.19 265 GLN A N 1
ATOM 2206 C CA . GLN A 1 265 ? -23.564 6.680 1.105 1.00 95.19 265 GLN A CA 1
ATOM 2207 C C . GLN A 1 265 ? -23.107 7.342 -0.196 1.00 95.19 265 GLN A C 1
ATOM 2209 O O . GLN A 1 265 ? -23.945 7.775 -0.982 1.00 95.19 265 GLN A O 1
ATOM 2214 N N . TYR A 1 266 ? -21.799 7.510 -0.398 1.00 94.62 266 TYR A N 1
ATOM 2215 C CA . TYR A 1 266 ? -21.280 8.368 -1.470 1.00 94.62 266 TYR A CA 1
ATOM 2216 C C . TYR A 1 266 ? -20.375 7.657 -2.470 1.00 94.62 266 TYR A C 1
ATOM 2218 O O . TYR A 1 266 ? -19.870 8.307 -3.388 1.00 94.62 266 TYR A O 1
ATOM 2226 N N . LEU A 1 267 ? -20.112 6.371 -2.268 1.00 94.88 267 LEU A N 1
ATOM 2227 C CA . LEU A 1 267 ? -19.305 5.558 -3.163 1.00 94.88 267 LEU A CA 1
ATOM 2228 C C . LEU A 1 267 ? -20.172 4.412 -3.683 1.00 94.88 267 LEU A C 1
ATOM 2230 O O . LEU A 1 267 ? -21.136 4.004 -3.040 1.00 94.88 267 LEU A O 1
ATOM 2234 N N . GLU A 1 268 ? -19.832 3.910 -4.860 1.00 92.62 268 GLU A N 1
ATOM 2235 C CA . GLU A 1 268 ? -20.581 2.869 -5.566 1.00 92.62 268 GLU A CA 1
ATOM 2236 C C . GLU A 1 268 ? -19.602 1.873 -6.198 1.00 92.62 268 GLU A C 1
ATOM 2238 O O . GLU A 1 268 ? -18.406 2.156 -6.303 1.00 92.62 268 GLU A O 1
ATOM 2243 N N . GLY A 1 269 ? -20.095 0.719 -6.653 1.00 91.75 269 GLY A N 1
ATOM 2244 C CA . GLY A 1 269 ? -19.261 -0.286 -7.324 1.00 91.75 269 GLY A CA 1
ATOM 2245 C C . GLY A 1 269 ? -18.308 -1.012 -6.375 1.00 91.75 269 GLY A C 1
ATOM 2246 O O . GLY A 1 269 ? -17.150 -1.232 -6.723 1.00 91.75 269 GLY A O 1
ATOM 2247 N N . TYR A 1 270 ? -18.788 -1.322 -5.173 1.00 93.62 270 TYR A N 1
ATOM 2248 C CA . TYR A 1 270 ? -18.149 -2.215 -4.214 1.00 93.62 270 TYR A CA 1
ATOM 2249 C C . TYR A 1 270 ? -19.197 -3.193 -3.670 1.00 93.62 270 TYR A C 1
ATOM 2251 O O . TYR A 1 270 ? -20.371 -2.829 -3.564 1.00 93.62 270 TYR A O 1
ATOM 2259 N N . ASP A 1 271 ? -18.756 -4.392 -3.307 1.00 93.56 271 ASP A N 1
ATOM 2260 C CA . ASP A 1 271 ? -19.601 -5.472 -2.790 1.00 93.56 271 ASP A CA 1
ATOM 2261 C C . ASP A 1 271 ? -19.441 -5.632 -1.273 1.00 93.56 271 ASP A C 1
ATOM 2263 O O . ASP A 1 271 ? -20.397 -5.934 -0.563 1.00 93.56 271 ASP A O 1
ATOM 2267 N N . GLU A 1 272 ? -18.237 -5.371 -0.761 1.00 95.00 272 GLU A N 1
ATOM 2268 C CA . GLU A 1 272 ? -17.842 -5.682 0.613 1.00 95.00 272 GLU A CA 1
ATOM 2269 C C . GLU A 1 272 ? -17.290 -4.440 1.325 1.00 95.00 272 GLU A C 1
ATOM 2271 O O . GLU A 1 272 ? -16.567 -3.629 0.732 1.00 95.00 272 GLU A O 1
ATOM 2276 N N . VAL A 1 273 ? -17.611 -4.289 2.616 1.00 98.00 273 VAL A N 1
ATOM 2277 C CA . VAL A 1 273 ? -17.117 -3.188 3.459 1.00 98.00 273 VAL A CA 1
ATOM 2278 C C . VAL A 1 273 ? -16.164 -3.727 4.512 1.00 98.00 273 VAL A C 1
ATOM 2280 O O . VAL A 1 273 ? -16.535 -4.567 5.332 1.00 98.00 273 VAL A O 1
ATOM 2283 N N . VAL A 1 274 ? -14.942 -3.199 4.513 1.00 98.38 274 VAL A N 1
ATOM 2284 C CA . VAL A 1 274 ? -13.903 -3.546 5.483 1.00 98.38 274 VAL A CA 1
ATOM 2285 C C . VAL A 1 274 ? -13.562 -2.318 6.319 1.00 98.38 274 VAL A C 1
ATOM 2287 O O . VAL A 1 274 ? -13.157 -1.298 5.765 1.00 98.38 274 VAL A O 1
ATOM 2290 N N . LEU A 1 275 ? -13.687 -2.422 7.640 1.00 98.75 275 LEU A N 1
ATOM 2291 C CA . LEU A 1 275 ? -13.164 -1.447 8.598 1.00 98.75 275 LEU A CA 1
ATOM 2292 C C . LEU A 1 275 ? -11.815 -1.940 9.133 1.00 98.75 275 LEU A C 1
ATOM 2294 O O . LEU A 1 275 ? -11.706 -3.089 9.540 1.00 98.75 275 LEU A O 1
ATOM 2298 N N . ILE A 1 276 ? -10.795 -1.086 9.172 1.00 98.56 276 ILE A N 1
ATOM 2299 C CA . ILE A 1 276 ? -9.532 -1.364 9.870 1.00 98.56 276 ILE A CA 1
ATOM 2300 C C . ILE A 1 276 ? -9.415 -0.395 11.040 1.00 98.56 276 ILE A C 1
ATOM 2302 O O . ILE A 1 276 ? -9.302 0.810 10.807 1.00 98.56 276 ILE A O 1
ATOM 2306 N N . ALA A 1 277 ? -9.424 -0.923 12.263 1.00 97.94 277 ALA A N 1
ATOM 2307 C CA . ALA A 1 277 ? -9.549 -0.126 13.484 1.00 97.94 277 ALA A CA 1
ATOM 2308 C C . ALA A 1 277 ? -8.632 -0.614 14.619 1.00 97.94 277 ALA A C 1
ATOM 2310 O O . ALA A 1 277 ? -8.158 -1.758 14.603 1.00 97.94 277 ALA A O 1
ATOM 2311 N N . ASP A 1 278 ? -8.362 0.269 15.583 1.00 95.94 278 ASP A N 1
ATOM 2312 C CA . ASP A 1 278 ? -7.554 -0.004 16.776 1.00 95.94 278 ASP A CA 1
ATOM 2313 C C . ASP A 1 278 ? -8.424 -0.583 17.899 1.00 95.94 278 ASP A C 1
ATOM 2315 O O . ASP A 1 278 ? -9.365 0.061 18.358 1.00 95.94 278 ASP A O 1
ATOM 2319 N N . ASN A 1 279 ? -8.084 -1.768 18.412 1.00 96.44 279 ASN A N 1
ATOM 2320 C CA . ASN A 1 279 ? -8.798 -2.389 19.534 1.00 96.44 279 ASN A CA 1
ATOM 2321 C C . ASN A 1 279 ? -8.708 -1.594 20.849 1.00 96.44 279 ASN A C 1
ATOM 2323 O O . ASN A 1 279 ? -9.377 -1.947 21.817 1.00 96.44 279 ASN A O 1
ATOM 2327 N N . LYS A 1 280 ? -7.850 -0.571 20.919 1.00 93.88 280 LYS A N 1
ATOM 2328 C CA . LYS A 1 280 ? -7.656 0.266 22.115 1.00 93.88 280 LYS A CA 1
ATOM 2329 C C . LYS A 1 280 ? -8.522 1.523 22.147 1.00 93.88 280 LYS A C 1
ATOM 2331 O O . LYS A 1 280 ? -8.475 2.244 23.143 1.00 93.88 280 LYS A O 1
ATOM 2336 N N . SER A 1 281 ? -9.249 1.808 21.073 1.00 93.19 281 SER A N 1
ATOM 2337 C CA . SER A 1 281 ? -10.041 3.028 20.937 1.00 93.19 281 SER A CA 1
ATOM 2338 C C . SER A 1 281 ? -11.531 2.708 20.969 1.00 93.19 281 SER A C 1
ATOM 2340 O O . SER A 1 281 ? -11.982 1.794 20.275 1.00 93.19 281 SER A O 1
ATOM 2342 N N . ASP A 1 282 ? -12.282 3.487 21.752 1.00 95.12 282 ASP A N 1
ATOM 2343 C CA . ASP A 1 282 ? -13.746 3.489 21.712 1.00 95.12 282 ASP A CA 1
ATOM 2344 C C . ASP A 1 282 ? -14.238 4.029 20.359 1.00 95.12 282 ASP A C 1
ATOM 2346 O O . ASP A 1 282 ? -13.605 4.899 19.749 1.00 95.12 282 ASP A O 1
ATOM 2350 N N . VAL A 1 283 ? -15.429 3.605 19.940 1.00 97.31 283 VAL A N 1
ATOM 2351 C CA . VAL A 1 283 ? -16.109 4.182 18.775 1.00 97.31 283 VAL A CA 1
ATOM 2352 C C . VAL A 1 283 ? -16.942 5.376 19.247 1.00 97.31 283 VAL A C 1
ATOM 2354 O O . VAL A 1 283 ? -18.052 5.222 19.762 1.00 97.31 283 VAL A O 1
ATOM 2357 N N . ARG A 1 284 ? -16.424 6.600 19.069 1.00 95.88 284 ARG A N 1
ATOM 2358 C CA . ARG A 1 284 ? -17.037 7.861 19.547 1.00 95.88 284 ARG A CA 1
ATOM 2359 C C . ARG A 1 284 ? -18.496 7.986 19.143 1.00 95.88 284 ARG A C 1
ATOM 2361 O O . ARG A 1 284 ? -19.317 8.529 19.879 1.00 95.88 284 ARG A O 1
ATOM 2368 N N . ASP A 1 285 ? -18.781 7.584 17.918 1.00 97.62 285 ASP A N 1
ATOM 2369 C CA . ASP A 1 285 ? -20.041 7.806 17.243 1.00 97.62 285 ASP A CA 1
ATOM 2370 C C . ASP A 1 285 ? -20.872 6.529 17.121 1.00 97.62 285 ASP A C 1
ATOM 2372 O O . ASP A 1 285 ? -21.719 6.456 16.234 1.00 97.62 285 ASP A O 1
ATOM 2376 N N . ILE A 1 286 ? -20.710 5.574 18.052 1.00 98.12 286 ILE A N 1
ATOM 2377 C CA . ILE A 1 286 ? -21.448 4.297 18.096 1.00 98.12 286 ILE A CA 1
ATOM 2378 C C . ILE A 1 286 ? -22.977 4.473 18.049 1.00 98.12 286 ILE A C 1
ATOM 2380 O O . ILE A 1 286 ? -23.695 3.627 17.522 1.00 98.12 286 ILE A O 1
ATOM 2384 N N . GLU A 1 287 ? -23.492 5.621 18.504 1.00 97.62 287 GLU A N 1
ATOM 2385 C CA . GLU A 1 287 ? -24.905 6.017 18.382 1.00 97.62 287 GLU A CA 1
ATOM 2386 C C . GLU A 1 287 ? -25.408 6.078 16.924 1.00 97.62 287 GLU A C 1
ATOM 2388 O O . GLU A 1 287 ? -26.613 6.098 16.671 1.00 97.62 287 GLU A O 1
ATOM 2393 N N . LEU A 1 288 ? -24.505 6.125 15.941 1.00 98.38 288 LEU A N 1
ATOM 2394 C CA . LEU A 1 288 ? -24.827 6.113 14.514 1.00 98.38 288 LEU A CA 1
ATOM 2395 C C . LEU A 1 288 ? -24.983 4.699 13.933 1.00 98.38 288 LEU A C 1
ATOM 2397 O O . LEU A 1 288 ? -25.326 4.589 12.755 1.00 98.38 288 LEU A O 1
ATOM 2401 N N . LEU A 1 289 ? -24.763 3.641 14.720 1.00 98.25 289 LEU A N 1
ATOM 2402 C CA . LEU A 1 289 ? -24.719 2.249 14.254 1.00 98.25 289 LEU A CA 1
ATOM 2403 C C . LEU A 1 289 ? -25.985 1.814 13.523 1.00 98.25 289 LEU A C 1
ATOM 2405 O O . LEU A 1 289 ? -25.899 1.196 12.468 1.00 98.25 289 LEU A O 1
ATOM 2409 N N . ASP A 1 290 ? -27.155 2.229 14.003 1.00 97.44 290 ASP A N 1
ATOM 2410 C CA . ASP A 1 290 ? -28.440 1.868 13.391 1.00 97.44 290 ASP A CA 1
ATOM 2411 C C . ASP A 1 290 ? -28.622 2.440 11.966 1.00 97.44 290 ASP A C 1
ATOM 2413 O O . ASP A 1 290 ? -29.588 2.111 11.278 1.00 97.44 290 ASP A O 1
ATOM 2417 N N . LYS A 1 291 ? -27.712 3.310 11.502 1.00 97.88 291 LYS A N 1
ATOM 2418 C CA . LYS A 1 291 ? -27.693 3.846 10.131 1.00 97.88 291 LYS A CA 1
ATOM 2419 C C . LYS A 1 291 ? -26.826 3.027 9.173 1.00 97.88 291 LYS A C 1
ATOM 2421 O O . LYS A 1 291 ? -26.838 3.317 7.978 1.00 97.88 291 LYS A O 1
ATOM 2426 N N . VAL A 1 292 ? -26.041 2.075 9.676 1.00 97.81 292 VAL A N 1
ATOM 2427 C CA . VAL A 1 292 ? -25.198 1.197 8.858 1.00 97.81 292 VAL A CA 1
ATOM 2428 C C . VAL A 1 292 ? -26.049 0.016 8.400 1.00 97.81 292 VAL A C 1
ATOM 2430 O O . VAL A 1 292 ? -26.485 -0.801 9.203 1.00 97.81 292 VAL A O 1
ATOM 2433 N N . ASP A 1 293 ? -26.310 -0.055 7.098 1.00 95.25 293 ASP A N 1
ATOM 2434 C CA . ASP A 1 293 ? -27.320 -0.937 6.499 1.00 95.25 293 ASP A CA 1
ATOM 2435 C C . ASP A 1 293 ? -26.748 -2.200 5.839 1.00 95.25 293 ASP A C 1
ATOM 2437 O O . ASP A 1 293 ? -27.435 -2.875 5.070 1.00 95.25 293 ASP A O 1
ATOM 2441 N N . ARG A 1 294 ? -25.480 -2.512 6.106 1.00 96.00 294 ARG A N 1
ATOM 2442 C CA . ARG A 1 294 ? -24.748 -3.593 5.444 1.00 96.00 294 ARG A CA 1
ATOM 2443 C C . ARG A 1 294 ? -23.677 -4.202 6.345 1.00 96.00 294 ARG A C 1
ATOM 2445 O O . ARG A 1 294 ? -23.161 -3.480 7.199 1.00 96.00 294 ARG A O 1
ATOM 2452 N N . PRO A 1 295 ? -23.297 -5.470 6.111 1.00 98.19 295 PRO A N 1
ATOM 2453 C CA . PRO A 1 295 ? -22.230 -6.133 6.852 1.00 98.19 295 PRO A CA 1
ATOM 2454 C C . PRO A 1 295 ? -20.913 -5.361 6.827 1.00 98.19 295 PRO A C 1
ATOM 2456 O O . PRO A 1 295 ? -20.456 -4.934 5.765 1.00 98.19 295 PRO A O 1
ATOM 2459 N N . VAL A 1 296 ? -20.293 -5.216 8.000 1.00 98.69 296 VAL A N 1
ATOM 2460 C CA . VAL A 1 296 ? -18.962 -4.617 8.152 1.00 98.69 296 VAL A CA 1
ATOM 2461 C C . VAL A 1 296 ? -17.979 -5.669 8.654 1.00 98.69 296 VAL A C 1
ATOM 2463 O O . VAL A 1 296 ? -18.121 -6.202 9.754 1.00 98.69 296 VAL A O 1
ATOM 2466 N N . ARG A 1 297 ? -16.948 -5.950 7.858 1.00 98.56 297 ARG A N 1
ATOM 2467 C CA . ARG A 1 297 ? -15.840 -6.836 8.237 1.00 98.56 297 ARG A CA 1
ATOM 24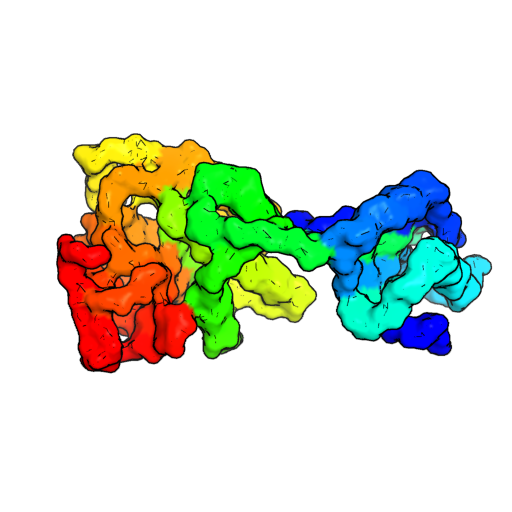68 C C . ARG A 1 297 ? -14.759 -6.009 8.917 1.00 98.56 297 ARG A C 1
ATOM 2470 O O . ARG A 1 297 ? -14.168 -5.134 8.292 1.00 98.56 297 ARG A O 1
ATOM 2477 N N . ILE A 1 298 ? -14.496 -6.254 10.191 1.00 98.75 298 ILE A N 1
ATOM 2478 C CA . ILE A 1 298 ? -13.573 -5.445 10.988 1.00 98.75 298 ILE A CA 1
ATOM 2479 C C . ILE A 1 298 ? -12.231 -6.162 11.089 1.00 98.75 298 ILE A C 1
ATOM 2481 O O . ILE A 1 298 ? -12.117 -7.172 11.776 1.00 98.75 298 ILE A O 1
ATOM 2485 N N . ILE A 1 299 ? -11.194 -5.632 10.444 1.00 98.69 299 ILE A N 1
ATOM 2486 C CA . ILE A 1 299 ? -9.808 -6.006 10.727 1.00 98.69 299 ILE A CA 1
ATOM 2487 C C . ILE A 1 299 ? -9.379 -5.276 11.992 1.00 98.69 299 ILE A C 1
ATOM 2489 O O . ILE A 1 299 ? -9.020 -4.095 11.964 1.00 98.69 299 ILE A O 1
ATOM 2493 N N . LEU A 1 300 ? -9.421 -5.995 13.106 1.00 98.25 300 LEU A N 1
ATOM 2494 C CA . LEU A 1 300 ? -9.207 -5.421 14.417 1.00 98.25 300 LEU A CA 1
ATOM 2495 C C . LEU A 1 300 ? -7.751 -5.578 14.846 1.00 98.25 300 LEU A C 1
ATOM 2497 O O . LEU A 1 300 ? -7.217 -6.682 14.988 1.00 98.25 300 LEU A O 1
ATOM 2501 N N . CYS A 1 301 ? -7.091 -4.440 15.008 1.00 97.25 301 CYS A N 1
ATOM 2502 C CA . CYS A 1 301 ? -5.658 -4.354 15.217 1.00 97.25 301 CYS A CA 1
ATOM 2503 C C . CYS A 1 301 ? -5.298 -4.252 16.706 1.00 97.25 301 CYS A C 1
ATOM 2505 O O . CYS A 1 301 ? -6.097 -3.801 17.515 1.00 97.25 301 CYS A O 1
ATOM 2507 N N . ASP A 1 302 ? -4.078 -4.663 17.073 1.00 94.12 302 ASP A N 1
ATOM 2508 C CA . ASP A 1 302 ? -3.566 -4.616 18.458 1.00 94.12 302 ASP A CA 1
ATOM 2509 C C . ASP A 1 302 ? -4.434 -5.375 19.510 1.00 94.12 302 ASP A C 1
ATOM 2511 O O . ASP A 1 302 ? -4.382 -5.066 20.702 1.00 94.12 302 ASP A O 1
ATOM 2515 N N . VAL A 1 303 ? -5.167 -6.426 19.108 1.00 94.75 303 VAL A N 1
ATOM 2516 C CA . VAL A 1 303 ? -5.893 -7.335 20.025 1.00 94.75 303 VAL A CA 1
ATOM 2517 C C . VAL A 1 303 ? -4.907 -8.101 20.920 1.00 94.75 303 VAL A C 1
ATOM 2519 O O . VAL A 1 303 ? -3.997 -8.768 20.423 1.00 94.75 303 VAL A O 1
ATOM 2522 N N . LYS A 1 304 ? -5.084 -8.013 22.246 1.00 88.31 304 LYS A N 1
ATOM 2523 C CA . LYS A 1 304 ? -4.231 -8.693 23.244 1.00 88.31 304 LYS A CA 1
ATOM 2524 C C . LYS A 1 304 ? -5.035 -9.459 24.292 1.00 88.31 304 LYS A C 1
ATOM 2526 O O . LYS A 1 304 ? -4.925 -10.677 24.352 1.00 88.31 304 LYS A O 1
ATOM 2531 N N . ASN A 1 305 ? -5.839 -8.745 25.081 1.00 83.75 305 ASN A N 1
ATOM 2532 C CA . ASN A 1 305 ? -6.539 -9.272 26.261 1.00 83.75 305 ASN A CA 1
ATOM 2533 C C . ASN A 1 305 ? -8.067 -9.168 26.112 1.00 83.75 305 ASN A C 1
ATOM 2535 O O . ASN A 1 305 ? -8.771 -8.832 27.058 1.00 83.75 305 ASN A O 1
ATOM 2539 N N . GLY A 1 306 ? -8.567 -9.399 24.900 1.00 94.19 306 GLY A N 1
ATOM 2540 C CA . GLY A 1 306 ? -9.987 -9.289 24.584 1.00 94.19 306 GLY A CA 1
ATOM 2541 C C . GLY A 1 306 ? -10.279 -8.336 23.443 1.00 94.19 306 GLY A C 1
ATOM 2542 O O . GLY A 1 306 ? -9.415 -7.577 22.993 1.00 94.19 306 GLY A O 1
ATOM 2543 N N . ILE A 1 307 ? -11.514 -8.418 22.966 1.00 96.75 307 ILE A N 1
ATOM 2544 C CA . ILE A 1 307 ? -12.033 -7.584 21.887 1.00 96.75 307 ILE A CA 1
ATOM 2545 C C . ILE A 1 307 ? -12.812 -6.424 22.499 1.00 96.75 307 ILE A C 1
ATOM 2547 O O . ILE A 1 307 ? -13.571 -6.611 23.454 1.00 96.75 307 ILE A O 1
ATOM 2551 N N . HIS A 1 308 ? -12.615 -5.224 21.959 1.00 96.38 308 HIS A N 1
ATOM 2552 C CA . HIS A 1 308 ? -13.346 -4.043 22.393 1.00 96.38 308 HIS A CA 1
ATOM 2553 C C . HIS A 1 308 ? -14.864 -4.234 22.201 1.00 96.38 308 HIS A C 1
ATOM 2555 O O . HIS A 1 308 ? -15.290 -4.651 21.116 1.00 96.38 308 HIS A O 1
ATOM 2561 N N . PRO A 1 309 ? -15.699 -3.903 23.203 1.00 96.56 309 PRO A N 1
ATOM 2562 C CA . PRO A 1 309 ? -17.145 -4.117 23.128 1.00 96.56 309 PRO A CA 1
ATOM 2563 C C . PRO A 1 309 ? -17.815 -3.377 21.963 1.00 96.56 309 PRO A C 1
ATOM 2565 O O . PRO A 1 309 ? -18.719 -3.932 21.339 1.00 96.56 309 PRO A O 1
ATOM 2568 N N . ASP A 1 310 ? -17.347 -2.177 21.611 1.00 97.88 310 ASP A N 1
ATOM 2569 C CA . ASP A 1 310 ? -17.920 -1.421 20.490 1.00 97.88 310 ASP A CA 1
ATOM 2570 C C . ASP A 1 310 ? -17.732 -2.137 19.146 1.00 97.88 310 ASP A C 1
ATOM 2572 O O . ASP A 1 310 ? -18.641 -2.132 18.316 1.00 97.88 310 ASP A O 1
ATOM 2576 N N . TYR A 1 311 ? -16.596 -2.815 18.935 1.00 98.19 311 TYR A N 1
ATOM 2577 C CA . TYR A 1 311 ? -16.361 -3.567 17.698 1.00 98.19 311 TYR A CA 1
ATOM 2578 C C . TYR A 1 311 ? -17.118 -4.899 17.673 1.00 98.19 311 TYR A C 1
ATOM 2580 O O . TYR A 1 311 ? -17.572 -5.288 16.598 1.00 98.19 311 TYR A O 1
ATOM 2588 N N . LEU A 1 312 ? -17.331 -5.560 18.825 1.00 98.00 312 LEU A N 1
ATOM 2589 C CA . LEU A 1 312 ? -18.283 -6.683 18.924 1.00 98.00 312 LEU A CA 1
ATOM 2590 C C . LEU A 1 312 ? -19.676 -6.219 18.485 1.00 98.00 312 LEU A C 1
ATOM 2592 O O . LEU A 1 312 ? -20.288 -6.814 17.597 1.00 98.00 312 LEU A O 1
ATOM 2596 N N . GLN A 1 313 ? -20.148 -5.108 19.056 1.00 97.81 313 GLN A N 1
ATOM 2597 C CA . GLN A 1 313 ? -21.460 -4.563 18.738 1.00 97.81 313 GLN A CA 1
ATOM 2598 C C . GLN A 1 313 ? -21.569 -4.175 17.258 1.00 97.81 313 GLN A C 1
ATOM 2600 O O . GLN A 1 313 ? -22.546 -4.546 16.607 1.00 97.81 313 GLN A O 1
ATOM 2605 N N . LEU A 1 314 ? -20.582 -3.455 16.720 1.00 98.50 314 LEU A N 1
ATOM 2606 C CA . LEU A 1 314 ? -20.552 -3.012 15.327 1.00 98.50 314 LEU A CA 1
ATOM 2607 C C . LEU A 1 314 ? -20.559 -4.192 14.349 1.00 98.50 314 LEU A C 1
ATOM 2609 O O . LEU A 1 314 ? -21.391 -4.223 13.439 1.00 98.50 314 LEU A O 1
ATOM 2613 N N . ALA A 1 315 ? -19.670 -5.171 14.536 1.00 98.25 315 ALA A N 1
ATOM 2614 C CA . ALA A 1 315 ? -19.571 -6.315 13.635 1.00 98.25 315 ALA A CA 1
ATOM 2615 C C . ALA A 1 315 ? -20.879 -7.110 13.619 1.00 98.25 315 ALA A C 1
ATOM 2617 O O . ALA A 1 315 ? -21.475 -7.310 12.563 1.00 98.25 315 ALA A O 1
ATOM 2618 N N . PHE A 1 316 ? -21.383 -7.511 14.785 1.00 97.94 316 PHE A N 1
ATOM 2619 C CA . PHE A 1 316 ? -22.486 -8.468 14.826 1.00 97.94 316 PHE A CA 1
ATOM 2620 C C . PHE A 1 316 ? -23.860 -7.825 14.622 1.00 97.94 316 PHE A C 1
ATOM 2622 O O . PHE A 1 316 ? -24.723 -8.453 14.008 1.00 97.94 316 PHE A O 1
ATOM 2629 N N . LYS A 1 317 ? -24.074 -6.552 15.003 1.00 97.81 317 LYS A N 1
ATOM 2630 C CA . LYS A 1 317 ? -25.323 -5.848 14.645 1.00 97.81 317 LYS A CA 1
ATOM 2631 C C . LYS A 1 317 ? -25.457 -5.591 13.148 1.00 97.81 317 LYS A C 1
ATOM 2633 O O . LYS A 1 317 ? -26.577 -5.542 12.650 1.00 97.81 317 LYS A O 1
ATOM 2638 N N . THR A 1 318 ? -24.343 -5.426 12.436 1.00 98.19 318 THR A N 1
ATOM 2639 C CA . THR A 1 318 ? -24.362 -5.234 10.979 1.00 98.19 318 THR A CA 1
ATOM 2640 C C . THR A 1 318 ? -24.423 -6.555 10.205 1.00 98.19 318 THR A C 1
ATOM 2642 O O . THR A 1 318 ? -24.582 -6.537 8.987 1.00 98.19 318 THR A O 1
ATOM 2645 N N . GLY A 1 319 ? -24.327 -7.706 10.885 1.00 98.00 319 GLY A N 1
ATOM 2646 C CA . GLY A 1 319 ? -24.201 -9.019 10.243 1.00 98.00 319 GLY A CA 1
ATOM 2647 C C . GLY A 1 319 ? -22.823 -9.258 9.613 1.00 98.00 319 GLY A C 1
ATOM 2648 O O . GLY A 1 319 ? -22.700 -10.076 8.704 1.00 98.00 319 GLY A O 1
ATOM 2649 N N . GLY A 1 320 ? -21.815 -8.500 10.047 1.00 98.06 320 GLY A N 1
ATOM 2650 C CA . GLY A 1 320 ? -20.420 -8.622 9.647 1.00 98.06 320 GLY A CA 1
ATOM 2651 C C . GLY A 1 320 ? -19.613 -9.581 10.526 1.00 98.06 320 GLY A C 1
ATOM 2652 O O . GLY A 1 320 ? -20.143 -10.542 11.079 1.00 98.06 320 GLY A O 1
ATOM 2653 N N . SER A 1 321 ? -18.307 -9.332 10.626 1.00 98.69 321 SER A N 1
ATOM 2654 C CA . SER A 1 321 ? -17.339 -10.238 11.267 1.00 98.69 321 SER A CA 1
ATOM 2655 C C . SER A 1 321 ? -16.128 -9.484 11.817 1.00 98.69 321 SER A C 1
ATOM 2657 O O . SER A 1 321 ? -15.851 -8.360 11.398 1.00 98.69 321 SER A O 1
ATOM 2659 N N . ILE A 1 322 ? -15.381 -10.102 12.737 1.00 98.75 322 ILE A N 1
ATOM 2660 C CA . ILE A 1 322 ? -14.121 -9.566 13.278 1.00 98.75 322 ILE A CA 1
ATOM 2661 C C . ILE A 1 322 ? -12.961 -10.454 12.846 1.00 98.75 322 ILE A C 1
ATOM 2663 O O . ILE A 1 322 ? -13.024 -11.671 12.952 1.00 98.75 322 ILE A O 1
ATOM 2667 N N . HIS A 1 323 ? -11.870 -9.842 12.405 1.00 98.56 323 HIS A N 1
ATOM 2668 C CA . HIS A 1 323 ? -10.677 -10.519 11.923 1.00 98.56 323 HIS A CA 1
ATOM 2669 C C . HIS A 1 323 ? -9.456 -10.014 12.684 1.00 98.56 323 HIS A C 1
ATOM 2671 O O . HIS A 1 323 ? -9.119 -8.829 12.627 1.00 98.56 323 HIS A O 1
ATOM 2677 N N . THR A 1 324 ? -8.780 -10.913 13.393 1.00 97.81 324 THR A N 1
ATOM 2678 C CA . THR A 1 324 ? -7.563 -10.620 14.159 1.00 97.81 324 THR A CA 1
ATOM 2679 C C . THR A 1 324 ? -6.330 -11.161 13.431 1.00 97.81 324 THR A C 1
ATOM 2681 O O . THR A 1 324 ? -6.404 -11.725 12.335 1.00 97.81 324 THR A O 1
ATOM 2684 N N . LEU A 1 325 ? -5.148 -11.033 14.041 1.00 96.56 325 LEU A N 1
ATOM 2685 C CA . LEU A 1 325 ? -3.916 -11.598 13.485 1.00 96.56 325 LEU A CA 1
ATOM 2686 C C . LEU A 1 325 ? -4.033 -13.104 13.189 1.00 96.56 325 LEU A C 1
ATOM 2688 O O . LEU A 1 325 ? -3.428 -13.579 12.221 1.00 96.56 325 LEU A O 1
ATOM 2692 N N . HIS A 1 326 ? -4.793 -13.839 14.002 1.00 95.56 326 HIS A N 1
ATOM 2693 C CA . HIS A 1 326 ? -4.826 -15.299 13.984 1.00 95.56 326 HIS A CA 1
ATOM 2694 C C . HIS A 1 326 ? -6.184 -15.896 13.627 1.00 95.56 326 HIS A C 1
ATOM 2696 O O . HIS A 1 326 ? -6.194 -17.012 13.116 1.00 95.56 326 HIS A O 1
ATOM 2702 N N . ASP A 1 327 ? -7.277 -15.160 13.824 1.00 96.94 327 ASP A N 1
ATOM 2703 C CA . ASP A 1 327 ? -8.621 -15.731 13.786 1.00 96.94 327 ASP A CA 1
ATOM 2704 C C . ASP A 1 327 ? -9.599 -14.856 13.012 1.00 96.94 327 ASP A C 1
ATOM 2706 O O . ASP A 1 327 ? -9.424 -13.640 12.907 1.00 96.94 327 ASP A O 1
ATOM 2710 N N . ASP A 1 328 ? -10.638 -15.508 12.503 1.00 97.94 328 ASP A N 1
ATOM 2711 C CA . ASP A 1 328 ? -11.756 -14.907 11.791 1.00 97.94 328 ASP A CA 1
ATOM 2712 C C . ASP A 1 328 ? -13.032 -15.320 12.539 1.00 97.94 328 ASP A C 1
ATOM 2714 O O . ASP A 1 328 ? -13.334 -16.507 12.651 1.00 97.94 328 ASP A O 1
ATOM 2718 N N . LEU A 1 329 ? -13.726 -14.341 13.115 1.00 98.06 329 LEU A N 1
ATOM 2719 C CA . LEU A 1 329 ? -14.814 -14.508 14.076 1.00 98.06 329 LEU A CA 1
ATOM 2720 C C . LEU A 1 329 ? -16.118 -14.047 13.428 1.00 98.06 329 LEU A C 1
ATOM 2722 O O . LEU A 1 329 ? -16.289 -12.856 13.139 1.00 98.06 329 LEU A O 1
ATOM 2726 N N . TYR A 1 330 ? -17.032 -14.984 13.194 1.00 97.50 330 TYR A N 1
ATOM 2727 C CA . TYR A 1 330 ? -18.285 -14.718 12.477 1.00 97.50 330 TYR A CA 1
ATOM 2728 C C . TYR A 1 330 ? -19.481 -14.595 13.418 1.00 97.50 330 TYR A C 1
ATOM 2730 O O . TYR A 1 330 ? -20.527 -14.075 13.020 1.00 97.50 330 TYR A O 1
ATOM 2738 N N . HIS A 1 331 ? -19.319 -15.024 14.670 1.00 96.81 331 HIS A N 1
ATOM 2739 C CA . HIS A 1 331 ? -20.354 -14.958 15.690 1.00 96.81 331 HIS A CA 1
ATOM 2740 C C . HIS A 1 331 ? -19.824 -14.392 17.017 1.00 96.81 331 HIS A C 1
ATOM 2742 O O . HIS A 1 331 ? -18.641 -14.503 17.350 1.00 96.81 331 HIS A O 1
ATOM 2748 N N . GLU A 1 332 ? -20.712 -13.744 17.774 1.00 96.00 332 GLU A N 1
ATOM 2749 C CA . GLU A 1 332 ? -20.355 -13.066 19.026 1.00 96.00 332 GLU A CA 1
ATOM 2750 C C . GLU A 1 332 ? -19.901 -14.045 20.111 1.00 96.00 332 GLU A C 1
ATOM 2752 O O . GLU A 1 332 ? -18.935 -13.786 20.824 1.00 96.00 332 GLU A O 1
ATOM 2757 N N . ASP A 1 333 ? -20.554 -15.197 20.212 1.00 95.44 333 ASP A N 1
ATOM 2758 C CA . ASP A 1 333 ? -20.204 -16.265 21.143 1.00 95.44 333 ASP A CA 1
ATOM 2759 C C . ASP A 1 333 ? -18.812 -16.848 20.866 1.00 95.44 333 ASP A C 1
ATOM 2761 O O . ASP A 1 333 ? -18.053 -17.061 21.814 1.00 95.44 333 ASP A O 1
ATOM 2765 N N . GLU A 1 334 ? -18.433 -17.018 19.595 1.00 94.00 334 GLU A N 1
ATOM 2766 C CA . GLU A 1 334 ? -17.072 -17.411 19.198 1.00 94.00 334 GLU A CA 1
ATOM 2767 C C . GLU A 1 334 ? -16.038 -16.381 19.673 1.00 94.00 334 GLU A C 1
ATOM 2769 O O . GLU A 1 334 ? -15.038 -16.729 20.309 1.00 94.00 334 GLU A O 1
ATOM 2774 N N . ALA A 1 335 ? -16.306 -15.096 19.417 1.00 93.94 335 ALA A N 1
ATOM 2775 C CA . ALA A 1 335 ? -15.427 -14.001 19.812 1.00 93.94 335 ALA A CA 1
ATOM 2776 C C . ALA A 1 335 ? -15.243 -13.931 21.337 1.00 93.94 335 ALA A C 1
ATOM 2778 O O . ALA A 1 335 ? -14.117 -13.821 21.833 1.00 93.94 335 ALA A O 1
ATOM 2779 N N . LEU A 1 336 ? -16.336 -14.058 22.092 1.00 94.62 336 LEU A N 1
ATOM 2780 C CA . LEU A 1 336 ? -16.324 -14.049 23.554 1.00 94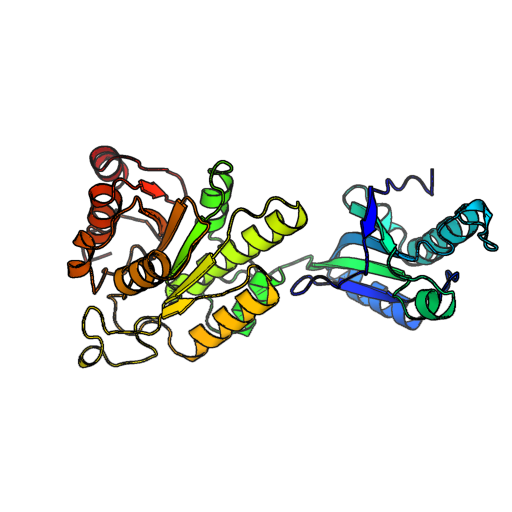.62 336 LEU A CA 1
ATOM 2781 C C . LEU A 1 336 ? -15.640 -15.285 24.143 1.00 94.62 336 LEU A C 1
ATOM 2783 O O . LEU A 1 336 ? -14.928 -15.163 25.139 1.00 94.62 336 LEU A O 1
ATOM 2787 N N . GLN A 1 337 ? -15.823 -16.461 23.542 1.00 93.88 337 GLN A N 1
ATOM 2788 C CA . GLN A 1 337 ? -15.161 -17.683 23.991 1.00 93.88 337 GLN A CA 1
ATOM 2789 C C . GLN A 1 337 ? -13.646 -17.607 23.786 1.00 93.88 337 GLN A C 1
ATOM 2791 O O . GLN A 1 337 ? -12.884 -18.075 24.635 1.00 93.88 337 GLN A O 1
ATOM 2796 N N . GLN A 1 338 ? -13.211 -17.053 22.656 1.00 92.50 338 GLN A N 1
ATOM 2797 C CA . GLN A 1 338 ? -11.807 -17.068 22.273 1.00 92.50 338 GLN A CA 1
ATOM 2798 C C . GLN A 1 338 ? -10.997 -15.924 22.885 1.00 92.50 338 GLN A C 1
ATOM 2800 O O . GLN A 1 338 ? -9.867 -16.139 23.326 1.00 92.50 338 GLN A O 1
ATOM 2805 N N . TYR A 1 339 ? -11.564 -14.720 22.910 1.00 93.25 339 TYR A N 1
ATOM 2806 C CA . TYR A 1 339 ? -10.866 -13.512 23.344 1.00 93.25 339 TYR A CA 1
ATOM 2807 C C . TYR A 1 339 ? -11.470 -12.901 24.610 1.00 93.25 339 TYR A C 1
ATOM 2809 O O . TYR A 1 339 ? -10.754 -12.262 25.377 1.00 93.25 339 TYR A O 1
ATOM 2817 N N . GLY A 1 340 ? -12.766 -13.100 24.853 1.00 93.25 340 GLY A N 1
ATOM 2818 C CA . GLY A 1 340 ? -13.498 -12.343 25.864 1.00 93.25 340 GLY A CA 1
ATOM 2819 C C . GLY A 1 340 ? -13.642 -10.865 25.487 1.00 93.25 340 GLY A C 1
ATOM 2820 O O . GLY A 1 340 ? -13.326 -10.442 24.371 1.00 93.25 340 GLY A O 1
ATOM 2821 N N . VAL A 1 341 ? -14.126 -10.065 26.435 1.00 91.75 341 VAL A N 1
ATOM 2822 C CA . VAL A 1 341 ? -14.279 -8.611 26.272 1.00 91.75 341 VAL A CA 1
ATOM 2823 C C . VAL A 1 341 ? -13.070 -7.911 26.877 1.00 91.75 341 VAL A C 1
ATOM 2825 O O . VAL A 1 341 ? -12.693 -8.212 28.011 1.00 91.75 341 VAL A O 1
ATOM 2828 N N . ALA A 1 342 ? -12.486 -6.963 26.144 1.00 85.62 342 ALA A N 1
ATOM 2829 C CA . ALA A 1 342 ? -11.440 -6.105 26.686 1.00 85.62 342 ALA A CA 1
ATOM 2830 C C . ALA A 1 342 ? -11.994 -5.289 27.867 1.00 85.62 342 ALA A C 1
ATOM 2832 O O . ALA A 1 342 ? -13.042 -4.649 27.764 1.00 85.62 342 ALA A O 1
ATOM 2833 N N . THR A 1 343 ? -11.305 -5.306 29.005 1.00 73.19 343 THR A N 1
ATOM 2834 C CA . THR A 1 343 ? -11.635 -4.439 30.142 1.00 73.19 343 THR A CA 1
ATOM 2835 C C . THR A 1 343 ? -10.914 -3.100 29.974 1.00 73.19 343 THR A C 1
ATOM 2837 O O . THR A 1 343 ? -9.804 -3.056 29.451 1.00 73.19 343 THR A O 1
ATOM 2840 N N . GLN A 1 344 ? -11.526 -1.991 30.408 1.00 54.53 344 GLN A N 1
ATOM 2841 C CA . GLN A 1 344 ? -11.011 -0.615 30.232 1.00 54.53 344 GLN A CA 1
ATOM 2842 C C . GLN A 1 344 ? -9.701 -0.298 31.009 1.00 54.53 344 GLN A C 1
ATOM 2844 O O . GLN A 1 344 ? -9.484 0.841 31.418 1.00 54.53 344 GLN A O 1
ATOM 2849 N N . GLN A 1 345 ? -8.833 -1.280 31.280 1.00 40.91 345 GLN A N 1
ATOM 2850 C CA . GLN A 1 345 ? -7.617 -1.104 32.085 1.00 40.91 345 GLN A CA 1
ATOM 2851 C C . GLN A 1 345 ? -6.316 -1.679 31.494 1.00 40.91 345 GLN A C 1
ATOM 2853 O O . GLN A 1 345 ? -5.290 -1.520 32.155 1.00 40.91 345 GLN A O 1
ATOM 2858 N N . ASP A 1 346 ? -6.308 -2.247 30.281 1.00 38.72 346 ASP A N 1
ATOM 2859 C CA . ASP A 1 346 ? -5.102 -2.875 29.696 1.00 38.72 346 ASP A CA 1
ATOM 2860 C C . ASP A 1 346 ? -4.532 -2.187 28.441 1.00 38.72 346 ASP A C 1
ATOM 2862 O O . ASP A 1 346 ? -5.254 -2.067 27.424 1.00 38.72 346 ASP A O 1
#

Radius of gyration: 24.22 Å; chains: 1; bounding box: 58×40×73 Å

Secondary structure (DSSP, 8-state):
-GGGPPEEEEEESS----TTS-EEEEEE-TT-----HHHHHHHHHHHTTEEEEEEEEEEE--SSSGGG-SS-HHHHHHHHHHHHHHH-GGGG-TTSEEEEEEE----SHHHHHHS-EEEEEEEEESS-EE-SS--SHHHHHHHHTTSEE-S--HHHHHHHH-TT--SEEEEEE-STTTHHHHHHHHHHHHHHHTTT---EEEEEEE-SSTT--GGG--TT----EEEE----HHHHHHHHHHHHHH----SS-B-HHHHHHHHHHH--S-SEEEEEEETTS-BTTGGGGGG--S-EEEEEES-SSSB-HHHHHHHHHTT-EEE-SS-EE-SHHHHHHHT-BPPTT-

Sequence (346 aa):
MYEGIPFYRYQIPTYTFTEFTPQLVLRMDYAKFEVSQEQIDQWSRLSQRHVPYEIDLVFTLYPKNIKAWRTNFDELLRNRLYTLLAADSTLRNKNIRWNMILQTDCQTEEEAKSYFHGFVIKYRPKKVRIIDEVKTPTDLKALLTGYARSRDSTVFKVMERHPEWHDLLVVMDWTGSMYKFGAQLVLWHKYRTSTNNSSIRHFVFFNDGNKRTTNQKVIGRTGGVYRARTTELEEIVKMMLFVMKKGNGGDSPENDLEALLAGIQYLEGYDEVVLIADNKSDVRDIELLDKVDRPVRIILCDVKNGIHPDYLQLAFKTGGSIHTLHDDLYHEDEALQQYGVATQQD